Protein AF-A0A9X5CCR0-F1 (afdb_monomer)

Radius of gyration: 23.03 Å; Cα contacts (8 Å, |Δi|>4): 187; chains: 1; bounding box: 79×43×52 Å

Mean predicted aligned error: 13.01 Å

Structure (mmCIF, N/CA/C/O backbone):
data_AF-A0A9X5CCR0-F1
#
_entry.id   AF-A0A9X5CCR0-F1
#
loop_
_atom_site.group_PDB
_atom_site.id
_atom_site.type_symbol
_atom_site.label_atom_id
_atom_site.label_alt_id
_atom_site.label_comp_id
_atom_site.label_asym_id
_atom_site.label_entity_id
_atom_site.label_seq_id
_atom_site.pdbx_PDB_ins_code
_atom_site.Cartn_x
_atom_site.Cartn_y
_atom_site.Cartn_z
_atom_site.occupancy
_atom_site.B_iso_or_equiv
_atom_site.auth_seq_id
_atom_site.auth_comp_id
_atom_site.auth_asym_id
_atom_site.auth_atom_id
_atom_site.pdbx_PDB_model_num
ATOM 1 N N . MET A 1 1 ? -58.069 3.866 14.114 1.00 45.41 1 MET A N 1
ATOM 2 C CA . MET A 1 1 ? -57.170 4.396 13.064 1.00 45.41 1 MET A CA 1
ATOM 3 C C . MET A 1 1 ? -55.903 4.925 13.744 1.00 45.41 1 MET A C 1
ATOM 5 O O . MET A 1 1 ? -55.934 6.011 14.306 1.00 45.41 1 MET A O 1
ATOM 9 N N . TYR A 1 2 ? -54.829 4.129 13.823 1.00 44.19 2 TYR A N 1
ATOM 10 C CA . TYR A 1 2 ? -53.583 4.545 14.489 1.00 44.19 2 TYR A CA 1
ATOM 11 C C . TYR A 1 2 ? -52.778 5.463 13.560 1.00 44.19 2 TYR A C 1
ATOM 13 O O . TYR A 1 2 ? -52.302 5.036 12.511 1.00 44.19 2 TYR A O 1
ATOM 21 N N . ARG A 1 3 ? -52.639 6.741 13.931 1.00 53.22 3 ARG A N 1
ATOM 22 C CA . ARG A 1 3 ? -51.863 7.734 13.177 1.00 53.22 3 ARG A CA 1
ATOM 23 C C . ARG A 1 3 ? -50.403 7.655 13.631 1.00 53.22 3 ARG A C 1
ATOM 25 O O . ARG A 1 3 ? -50.041 8.226 14.657 1.00 53.22 3 ARG A O 1
ATOM 32 N N . ILE A 1 4 ? -49.576 6.919 12.890 1.00 57.88 4 ILE A N 1
ATOM 33 C CA . ILE A 1 4 ? -48.127 6.849 13.127 1.00 57.88 4 ILE A CA 1
ATOM 34 C C . ILE A 1 4 ? -47.546 8.250 12.886 1.00 57.88 4 ILE A C 1
ATOM 36 O O . ILE A 1 4 ? -47.454 8.711 11.749 1.00 57.88 4 ILE A O 1
ATOM 40 N N . LYS A 1 5 ? -47.178 8.959 13.959 1.00 60.69 5 LYS A N 1
ATOM 41 C CA . LYS A 1 5 ? -46.386 10.191 13.866 1.00 60.69 5 LYS A CA 1
ATOM 42 C C . LYS A 1 5 ? -44.948 9.794 13.548 1.00 60.69 5 LYS A C 1
ATOM 44 O O . LYS A 1 5 ? -44.201 9.421 14.444 1.00 60.69 5 LYS A O 1
ATOM 49 N N . VAL A 1 6 ? -44.565 9.849 12.275 1.00 63.47 6 VAL A N 1
ATOM 50 C CA . VAL A 1 6 ? -43.166 9.655 11.875 1.00 63.47 6 VAL A CA 1
ATOM 51 C C . VAL A 1 6 ? -42.370 10.904 12.288 1.00 63.47 6 VAL A C 1
ATOM 53 O O . VAL A 1 6 ? -42.711 12.005 11.849 1.00 63.47 6 VAL A O 1
ATOM 56 N N . PRO A 1 7 ? -41.325 10.790 13.127 1.00 73.19 7 PRO A N 1
ATOM 57 C CA . PRO A 1 7 ? -40.534 11.934 13.570 1.00 73.19 7 PRO A CA 1
ATOM 58 C C . PRO A 1 7 ? -39.548 12.359 12.469 1.00 73.19 7 PRO A C 1
ATOM 60 O O . PRO A 1 7 ? -38.359 12.050 12.504 1.00 73.19 7 PRO A O 1
ATOM 63 N N . ILE A 1 8 ? -40.046 13.095 11.470 1.00 73.06 8 ILE A N 1
ATOM 64 C CA . ILE A 1 8 ? -39.292 13.542 10.278 1.00 73.06 8 ILE A CA 1
ATOM 65 C C . ILE A 1 8 ? -37.986 14.273 10.653 1.00 73.06 8 ILE A C 1
ATOM 67 O O . ILE A 1 8 ? -36.957 14.090 9.999 1.00 73.06 8 ILE A O 1
ATOM 71 N N . ARG A 1 9 ? -37.988 15.060 11.740 1.00 73.06 9 ARG A N 1
ATOM 72 C CA . ARG A 1 9 ? -36.781 15.739 12.247 1.00 73.06 9 ARG A CA 1
ATOM 73 C C . ARG A 1 9 ? -35.697 14.754 12.686 1.00 73.06 9 ARG A C 1
ATOM 75 O O . ARG A 1 9 ? -34.541 14.940 12.328 1.00 73.06 9 ARG A O 1
ATOM 82 N N . GLU A 1 10 ? -36.055 13.704 13.419 1.00 73.50 10 GLU A N 1
ATOM 83 C CA . GLU A 1 10 ? -35.091 12.728 13.940 1.00 73.50 10 GLU A CA 1
ATOM 84 C C . GLU A 1 10 ? -34.442 11.916 12.808 1.00 73.50 10 GLU A C 1
ATOM 86 O O . GLU A 1 10 ? -33.233 11.683 12.807 1.00 73.50 10 GLU A O 1
ATOM 91 N N . ILE A 1 11 ? -35.231 11.577 11.783 1.00 76.12 11 ILE A N 1
ATOM 92 C CA . ILE A 1 11 ? -34.751 10.919 10.561 1.00 76.12 11 ILE A CA 1
ATOM 93 C C . ILE A 1 11 ? -33.751 11.818 9.819 1.00 76.12 11 ILE A C 1
ATOM 95 O O . ILE A 1 11 ? -32.687 11.350 9.413 1.00 76.12 11 ILE A O 1
ATOM 99 N N . SER A 1 12 ? -34.046 13.117 9.700 1.00 79.94 12 SER A N 1
ATOM 100 C CA . SER A 1 12 ? -33.149 14.097 9.071 1.00 79.94 12 SER A CA 1
ATOM 101 C C . SER A 1 12 ? -31.801 14.212 9.797 1.00 79.94 12 SER A C 1
ATOM 103 O O . SER A 1 12 ? -30.751 14.173 9.152 1.00 79.94 12 SER A O 1
ATOM 105 N N . TYR A 1 13 ? -31.797 14.275 11.135 1.00 77.12 13 TYR A N 1
ATOM 106 C CA . TYR A 1 13 ? -30.552 14.318 11.915 1.00 77.12 13 TYR A CA 1
ATOM 107 C C . TYR A 1 13 ? -29.729 13.033 11.779 1.00 77.12 13 TYR A C 1
ATOM 109 O O . TYR A 1 13 ? -28.511 13.105 11.601 1.00 77.12 13 TYR A O 1
ATOM 117 N N . ARG A 1 14 ? -30.374 11.858 11.796 1.00 73.62 14 ARG A N 1
ATOM 118 C CA . ARG A 1 14 ? -29.684 10.574 11.584 1.00 73.62 14 ARG A CA 1
ATOM 119 C C . ARG A 1 14 ? -29.077 10.469 10.185 1.00 73.62 14 ARG A C 1
ATOM 121 O O . ARG A 1 14 ? -27.935 10.033 10.065 1.00 73.62 14 ARG A O 1
ATOM 128 N N . LEU A 1 15 ? -29.794 10.911 9.149 1.00 76.38 15 LEU A N 1
ATOM 129 C CA . LEU A 1 15 ? -29.286 10.960 7.773 1.00 76.38 15 LEU A CA 1
ATOM 130 C C . LEU A 1 15 ? -28.081 11.896 7.655 1.00 76.38 15 LEU A C 1
ATOM 132 O O . LEU A 1 15 ? -27.040 11.481 7.150 1.00 76.38 15 LEU A O 1
ATOM 136 N N . LYS A 1 16 ? -28.174 13.126 8.176 1.00 76.44 16 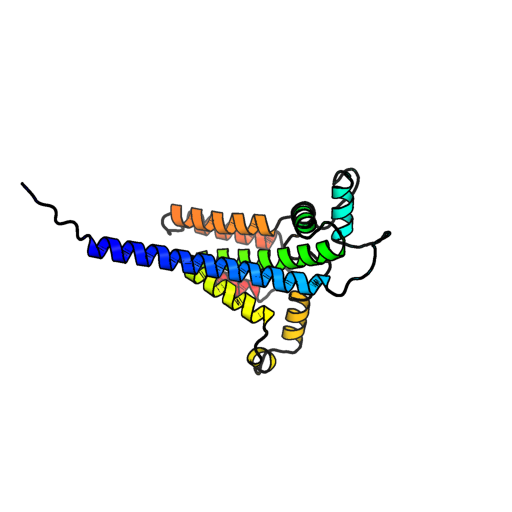LYS A N 1
ATOM 137 C CA . LYS A 1 16 ? -27.046 14.072 8.174 1.00 76.44 16 LYS A CA 1
ATOM 138 C C . LYS A 1 16 ? -25.825 13.507 8.901 1.00 76.44 16 LYS A C 1
ATOM 140 O O . LYS A 1 16 ? -24.725 13.558 8.362 1.00 76.44 16 LYS A O 1
ATOM 145 N N . GLY A 1 17 ? -26.018 12.912 10.080 1.00 74.50 17 GLY A N 1
ATOM 146 C CA . GLY A 1 17 ? -24.937 12.272 10.833 1.00 74.50 17 GLY A CA 1
ATOM 147 C C . GLY A 1 17 ? -24.307 11.087 10.094 1.00 74.50 17 GLY A C 1
ATOM 148 O O . GLY A 1 17 ? -23.093 10.900 10.148 1.00 74.50 17 GLY A O 1
ATOM 149 N N . PHE A 1 18 ? -25.104 10.310 9.361 1.00 78.69 18 PHE A N 1
ATOM 150 C CA . PHE A 1 18 ? -24.617 9.207 8.534 1.00 78.69 18 PHE A CA 1
ATOM 151 C C . PHE A 1 18 ? -23.755 9.688 7.359 1.00 78.69 18 PHE A C 1
ATOM 153 O O . PHE A 1 18 ? -22.650 9.178 7.166 1.00 78.69 18 PHE A O 1
ATOM 160 N N . PHE A 1 19 ? -24.222 10.689 6.605 1.00 81.31 19 PHE A N 1
ATOM 161 C CA . PHE A 1 19 ? -23.447 11.274 5.507 1.00 81.31 19 PHE A CA 1
ATOM 162 C C . PHE A 1 19 ? -22.164 11.937 6.006 1.00 81.31 19 PHE A C 1
ATOM 164 O O . PHE A 1 19 ? -21.116 11.756 5.395 1.00 81.31 19 PHE A O 1
ATOM 171 N N . PHE A 1 20 ? -22.217 12.629 7.146 1.00 84.25 20 PHE A N 1
ATOM 172 C CA . PHE A 1 20 ? -21.042 13.249 7.753 1.00 84.25 20 PHE A CA 1
ATOM 173 C C . PHE A 1 20 ? -19.975 12.212 8.133 1.00 84.25 20 PHE A C 1
ATOM 175 O O . PHE A 1 20 ? -18.817 12.352 7.748 1.00 84.25 20 PHE A O 1
ATOM 182 N N . LYS A 1 21 ? -20.366 11.115 8.800 1.00 83.69 21 LYS A N 1
ATOM 183 C CA . LYS A 1 21 ? -19.444 10.017 9.143 1.00 83.69 21 LYS A CA 1
ATOM 184 C C . LYS A 1 21 ? -18.819 9.369 7.908 1.00 83.69 21 LYS A C 1
ATOM 186 O O . LYS A 1 21 ? -17.616 9.127 7.888 1.00 83.69 21 LYS A O 1
ATOM 191 N N . ARG A 1 22 ? -19.614 9.116 6.863 1.00 88.38 22 ARG A N 1
ATOM 192 C CA . ARG A 1 22 ? -19.094 8.578 5.595 1.00 88.38 22 ARG A CA 1
ATOM 193 C C . ARG A 1 22 ? -18.164 9.556 4.883 1.00 88.38 22 ARG A C 1
ATOM 195 O O . ARG A 1 22 ? -17.178 9.117 4.303 1.00 88.38 22 ARG A O 1
ATOM 202 N N . GLY A 1 23 ? -18.456 10.854 4.950 1.00 89.62 23 GLY A N 1
ATOM 203 C CA . GLY A 1 23 ? -17.595 11.907 4.416 1.00 89.62 23 GLY A CA 1
ATOM 204 C C . GLY A 1 23 ? -16.231 11.944 5.104 1.00 89.62 23 GLY A C 1
ATOM 205 O O . GLY A 1 23 ? -15.214 12.006 4.420 1.00 89.62 23 GLY A O 1
ATOM 206 N N . ILE A 1 24 ? -16.200 11.819 6.436 1.00 90.50 24 ILE A N 1
ATOM 207 C CA . ILE A 1 24 ? -14.946 11.724 7.201 1.00 90.50 24 ILE A CA 1
ATOM 208 C C . ILE A 1 24 ? -14.150 10.493 6.772 1.00 90.50 24 ILE A C 1
ATOM 210 O O . ILE A 1 24 ? -12.996 10.632 6.390 1.00 90.50 24 ILE A O 1
ATOM 214 N N . LEU A 1 25 ? -14.773 9.311 6.754 1.00 92.62 25 LEU A N 1
ATOM 215 C CA . LEU A 1 25 ? -14.092 8.077 6.355 1.00 92.62 25 LEU A CA 1
ATOM 216 C C . LEU A 1 25 ? -13.502 8.174 4.938 1.00 92.62 25 LEU A C 1
ATOM 218 O O . LEU A 1 25 ? -12.394 7.704 4.679 1.00 92.62 25 LEU A O 1
ATOM 222 N N . PHE A 1 26 ? -14.238 8.793 4.013 1.00 93.50 26 PHE A N 1
ATOM 223 C CA . PHE A 1 26 ? -13.761 9.038 2.656 1.00 93.50 26 PHE A CA 1
ATOM 224 C C . PHE A 1 26 ? -12.531 9.954 2.644 1.00 93.50 26 PHE A C 1
ATOM 226 O O . PHE A 1 26 ? -11.529 9.622 2.014 1.00 93.50 26 PHE A O 1
ATOM 233 N N . LEU A 1 27 ? -12.575 11.062 3.388 1.00 95.00 27 LEU A N 1
ATOM 234 C CA . LEU A 1 27 ? -11.452 11.990 3.507 1.00 95.00 27 LEU A CA 1
ATOM 235 C C . LEU A 1 27 ? -10.225 11.331 4.152 1.00 95.00 27 LEU A C 1
ATOM 237 O O . LEU A 1 27 ? -9.110 11.506 3.669 1.00 95.00 27 LEU A O 1
ATOM 241 N N . GLU A 1 28 ? -10.419 10.527 5.197 1.00 95.00 28 GLU A N 1
ATOM 242 C CA . GLU A 1 28 ? -9.341 9.772 5.839 1.00 95.00 28 GLU A CA 1
ATOM 243 C C . GLU A 1 28 ? -8.723 8.732 4.894 1.00 95.00 28 GLU A C 1
ATOM 245 O O . GLU A 1 28 ? -7.512 8.516 4.916 1.00 95.00 28 GLU A O 1
ATOM 250 N N . THR A 1 29 ? -9.532 8.114 4.032 1.00 94.81 29 THR A N 1
ATOM 251 C CA . THR A 1 29 ? -9.036 7.177 3.014 1.00 94.81 29 THR A CA 1
ATOM 252 C C . THR A 1 29 ? -8.218 7.910 1.948 1.00 94.81 29 THR A C 1
ATOM 254 O O . THR A 1 29 ? -7.169 7.420 1.533 1.00 94.81 29 THR A O 1
ATOM 257 N N . ILE A 1 30 ? -8.653 9.105 1.530 1.00 96.44 30 ILE A N 1
ATOM 258 C CA . ILE A 1 30 ? -7.864 9.963 0.635 1.00 96.44 30 ILE A CA 1
ATOM 259 C C . ILE A 1 30 ? -6.534 10.336 1.293 1.00 96.44 30 ILE A C 1
ATOM 261 O O . ILE A 1 30 ? -5.496 10.225 0.646 1.00 96.44 30 ILE A O 1
ATOM 265 N N . LEU A 1 31 ? -6.546 10.733 2.567 1.00 95.56 31 LEU A N 1
ATOM 266 C CA . LEU A 1 31 ? -5.333 11.077 3.307 1.00 95.56 31 LEU A CA 1
ATOM 267 C C . LEU A 1 31 ? -4.337 9.909 3.336 1.00 95.56 31 LEU A C 1
ATOM 269 O O . LEU A 1 31 ? -3.163 10.107 3.031 1.00 95.56 31 LEU A O 1
ATOM 273 N N . LEU A 1 32 ? -4.812 8.693 3.614 1.00 95.50 32 LEU A N 1
ATOM 274 C CA . LEU A 1 32 ? -3.997 7.476 3.592 1.00 95.50 32 LEU A CA 1
ATOM 275 C C . LEU A 1 32 ? -3.312 7.289 2.235 1.00 95.50 32 LEU A C 1
ATOM 277 O O . LEU A 1 32 ? -2.100 7.067 2.160 1.00 95.50 32 LEU A O 1
ATOM 281 N N . MET A 1 33 ? -4.086 7.413 1.154 1.00 95.12 33 MET A N 1
ATOM 282 C CA . MET A 1 33 ? -3.572 7.284 -0.209 1.00 95.12 33 MET A CA 1
ATOM 283 C C . MET A 1 33 ? -2.560 8.380 -0.542 1.00 95.12 33 MET A C 1
ATOM 285 O O . MET A 1 33 ? -1.525 8.087 -1.139 1.00 95.12 33 MET A O 1
ATOM 289 N N . LEU A 1 34 ? -2.819 9.622 -0.124 1.00 94.62 34 LEU A N 1
ATOM 290 C CA . LEU A 1 34 ? -1.898 10.740 -0.312 1.00 94.62 34 LEU A CA 1
ATOM 291 C C . LEU A 1 34 ? -0.568 10.495 0.399 1.00 94.62 34 LEU A C 1
ATOM 293 O O . LEU A 1 34 ? 0.470 10.686 -0.224 1.00 94.62 34 LEU A O 1
ATOM 297 N N . ILE A 1 35 ? -0.568 10.008 1.644 1.00 92.44 35 ILE A N 1
ATOM 298 C CA . ILE A 1 35 ? 0.674 9.688 2.368 1.00 92.44 35 ILE A CA 1
ATOM 299 C C . ILE A 1 35 ? 1.487 8.630 1.604 1.00 92.44 35 ILE A C 1
ATOM 301 O O . ILE A 1 35 ? 2.688 8.804 1.395 1.00 92.44 35 ILE A O 1
ATOM 305 N N . CYS A 1 36 ? 0.829 7.573 1.111 1.00 92.19 36 CYS A N 1
ATOM 306 C CA . CYS A 1 36 ? 1.489 6.528 0.321 1.00 92.19 36 CYS A CA 1
ATOM 307 C C . CYS A 1 36 ? 2.106 7.083 -0.975 1.00 92.19 36 CYS A C 1
ATOM 309 O O . CYS A 1 36 ? 3.222 6.714 -1.341 1.00 92.19 36 CYS A O 1
ATOM 311 N N . VAL A 1 37 ? 1.398 7.979 -1.674 1.00 91.88 37 VAL A N 1
ATOM 312 C CA . VAL A 1 37 ? 1.893 8.617 -2.906 1.00 91.88 37 VAL A CA 1
ATOM 313 C C . VAL A 1 37 ? 3.030 9.596 -2.614 1.00 91.88 37 VAL A C 1
ATOM 315 O O . VAL A 1 37 ? 4.021 9.595 -3.338 1.00 91.88 37 VAL A O 1
ATOM 318 N N . MET A 1 38 ? 2.939 10.396 -1.551 1.00 89.94 38 MET A N 1
ATOM 319 C CA . MET A 1 38 ? 3.993 11.337 -1.158 1.00 89.94 38 MET A CA 1
ATOM 320 C C . MET A 1 38 ? 5.308 10.609 -0.865 1.00 89.94 38 MET A C 1
ATOM 322 O O . MET A 1 38 ? 6.359 10.999 -1.377 1.00 89.94 38 MET A O 1
ATOM 326 N N . HIS A 1 39 ? 5.241 9.498 -0.125 1.00 87.56 39 HIS A N 1
ATOM 327 C CA . HIS A 1 39 ? 6.407 8.650 0.111 1.00 87.56 39 HIS A CA 1
ATOM 328 C C . HIS A 1 39 ? 6.955 8.041 -1.193 1.00 87.56 39 HIS A C 1
ATOM 330 O O . HIS A 1 39 ? 8.165 7.984 -1.423 1.00 87.56 39 HIS A O 1
ATOM 336 N N . ALA A 1 40 ? 6.067 7.625 -2.099 1.00 88.88 40 ALA A N 1
ATOM 337 C CA . ALA A 1 40 ? 6.450 7.087 -3.399 1.00 88.88 40 ALA A CA 1
ATOM 338 C C . ALA A 1 40 ? 7.171 8.108 -4.288 1.00 88.88 40 ALA A C 1
ATOM 340 O O . ALA A 1 40 ? 8.171 7.767 -4.913 1.00 88.88 40 ALA A O 1
ATOM 341 N N . VAL A 1 41 ? 6.701 9.358 -4.334 1.00 88.31 41 VAL A N 1
ATOM 342 C CA . VAL A 1 41 ? 7.319 10.441 -5.120 1.00 88.31 41 VAL A CA 1
ATOM 343 C C . VAL A 1 41 ? 8.744 10.723 -4.654 1.00 88.31 41 VAL A C 1
ATOM 345 O O . VAL A 1 41 ? 9.635 10.851 -5.494 1.00 88.31 41 VAL A O 1
ATOM 348 N N . SER A 1 42 ? 8.982 10.727 -3.341 1.00 84.12 42 SER A N 1
ATOM 349 C CA . SER A 1 42 ? 10.329 10.880 -2.778 1.00 84.12 42 SER A CA 1
ATOM 350 C C . SER A 1 42 ? 11.302 9.805 -3.294 1.00 84.12 42 SER A C 1
ATOM 352 O O . SER A 1 42 ? 12.442 10.112 -3.640 1.00 84.12 42 SER A O 1
ATOM 354 N N . ALA A 1 43 ? 10.832 8.564 -3.475 1.00 82.06 43 ALA A N 1
ATOM 355 C CA . ALA A 1 43 ? 11.658 7.439 -3.921 1.00 82.06 43 ALA A CA 1
ATOM 356 C C . ALA A 1 43 ? 12.217 7.569 -5.345 1.00 82.06 43 ALA A C 1
ATOM 358 O O . ALA A 1 43 ? 13.268 7.009 -5.649 1.00 82.06 43 ALA A O 1
ATOM 359 N N . GLY A 1 44 ? 11.505 8.267 -6.232 1.00 75.81 44 GLY A N 1
ATOM 360 C CA . GLY A 1 44 ? 11.885 8.406 -7.638 1.00 75.81 44 GLY A CA 1
ATOM 361 C C . GLY A 1 44 ? 12.595 9.716 -7.975 1.00 75.81 44 GLY A C 1
ATOM 362 O O . GLY A 1 44 ? 13.032 9.874 -9.111 1.00 75.81 44 GLY A O 1
ATOM 363 N N . HIS A 1 45 ? 12.687 10.674 -7.050 1.00 77.94 45 HIS A N 1
ATOM 364 C CA . HIS A 1 45 ? 13.031 12.060 -7.387 1.00 77.94 45 HIS A CA 1
ATOM 365 C C . HIS A 1 45 ? 14.456 12.234 -7.944 1.00 77.94 45 HIS A C 1
ATOM 367 O O . HIS A 1 45 ? 14.663 13.011 -8.871 1.00 77.94 45 HIS A O 1
ATOM 373 N N . SER A 1 46 ? 15.431 11.486 -7.427 1.00 76.31 46 SER A N 1
ATOM 374 C CA . SER A 1 46 ? 16.858 11.712 -7.720 1.00 76.31 46 SER A CA 1
ATOM 375 C C . SER A 1 46 ? 17.444 10.783 -8.792 1.00 76.31 46 SER A C 1
ATOM 377 O O . SER A 1 46 ? 18.661 10.646 -8.894 1.00 76.31 46 SER A O 1
ATOM 379 N N . VAL A 1 47 ? 16.606 10.105 -9.583 1.00 76.56 47 VAL A N 1
ATOM 380 C CA . VAL A 1 47 ? 17.059 9.098 -10.556 1.00 76.56 47 VAL A CA 1
ATOM 381 C C . VAL A 1 47 ? 17.054 9.661 -11.972 1.00 76.56 47 VAL A C 1
ATOM 383 O O . VAL A 1 47 ? 15.996 9.937 -12.527 1.00 76.56 47 VAL A O 1
ATOM 386 N N . ASN A 1 48 ? 18.243 9.767 -12.570 1.00 71.19 48 ASN A N 1
ATOM 387 C CA . ASN A 1 48 ? 18.447 10.235 -13.942 1.00 71.19 48 ASN A CA 1
ATOM 388 C C . ASN A 1 48 ? 19.405 9.306 -14.709 1.00 71.19 48 ASN A C 1
ATOM 390 O O . ASN A 1 48 ? 20.533 9.676 -15.025 1.00 71.19 48 ASN A O 1
ATOM 394 N N . PHE A 1 49 ? 18.990 8.061 -14.951 1.00 75.00 49 PHE A N 1
ATOM 395 C CA . PHE A 1 49 ? 19.724 7.160 -15.841 1.00 75.00 49 PHE A CA 1
ATOM 396 C C . PHE A 1 49 ? 18.791 6.154 -16.525 1.00 75.00 49 PHE A C 1
ATOM 398 O O . PHE A 1 49 ? 17.725 5.809 -16.007 1.00 75.00 49 PHE A O 1
ATOM 405 N N . PHE A 1 50 ? 19.220 5.652 -17.685 1.00 71.31 50 PHE A N 1
ATOM 406 C CA . PHE A 1 50 ? 18.517 4.616 -18.440 1.00 71.31 50 PHE A CA 1
ATOM 407 C C . PHE A 1 50 ? 19.120 3.236 -18.142 1.00 71.31 50 PHE A C 1
ATOM 409 O O . PHE A 1 50 ? 20.322 3.048 -18.339 1.00 71.31 50 PHE A O 1
ATOM 416 N N . PRO A 1 51 ? 18.337 2.248 -17.674 1.00 74.19 51 PRO A N 1
ATOM 417 C CA . PRO A 1 51 ? 18.863 0.913 -17.410 1.00 74.19 51 PRO A CA 1
ATOM 418 C C . PRO A 1 51 ? 19.107 0.159 -18.726 1.00 74.19 51 PRO A C 1
ATOM 420 O O . PRO A 1 51 ? 18.170 -0.318 -19.364 1.00 74.19 51 PRO A O 1
ATOM 423 N N . ILE A 1 52 ? 20.374 0.032 -19.126 1.00 63.97 52 ILE A N 1
ATOM 424 C CA . ILE A 1 52 ? 20.774 -0.624 -20.384 1.00 63.97 52 ILE A CA 1
ATOM 425 C C . ILE A 1 52 ? 20.804 -2.155 -20.213 1.00 63.97 52 ILE A C 1
ATOM 427 O O . ILE A 1 52 ? 20.233 -2.887 -21.018 1.00 63.97 52 ILE A O 1
ATOM 431 N N . ASN A 1 53 ? 21.399 -2.651 -19.124 1.00 59.88 53 ASN A N 1
ATOM 432 C CA . ASN A 1 53 ? 21.298 -4.033 -18.640 1.00 59.88 53 ASN A CA 1
ATOM 433 C C . ASN A 1 53 ? 21.948 -4.128 -17.250 1.00 59.88 53 ASN A C 1
ATOM 435 O O . ASN A 1 53 ? 22.934 -3.446 -16.991 1.00 59.88 53 ASN A O 1
ATOM 439 N N . GLY A 1 54 ? 21.399 -4.951 -16.353 1.00 57.69 54 GLY A N 1
ATOM 440 C CA . GLY A 1 54 ? 21.939 -5.120 -15.001 1.00 57.69 54 GLY A CA 1
ATOM 441 C C . GLY A 1 54 ? 20.915 -5.625 -13.987 1.00 57.69 54 GLY A C 1
ATOM 442 O O . GLY A 1 54 ?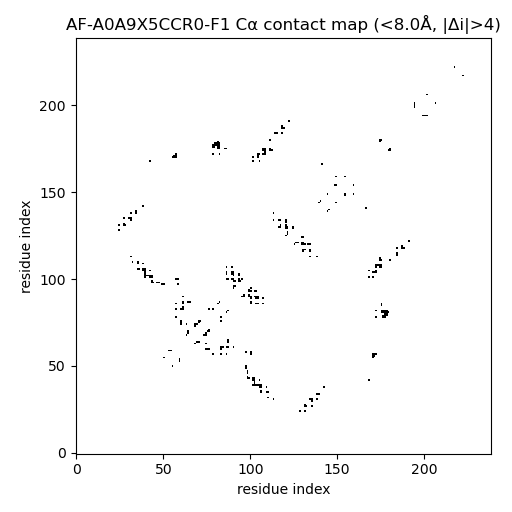 19.721 -5.731 -14.281 1.00 57.69 54 GLY A O 1
ATOM 443 N N . THR A 1 55 ? 21.400 -5.924 -12.782 1.00 53.50 55 THR A N 1
ATOM 444 C CA . THR A 1 55 ? 20.665 -6.399 -11.597 1.00 53.50 55 THR A CA 1
ATOM 445 C C . THR A 1 55 ? 19.771 -5.313 -10.982 1.00 53.50 55 THR A C 1
ATOM 447 O O . THR A 1 55 ? 19.767 -5.100 -9.772 1.00 53.50 55 THR A O 1
ATOM 450 N N . PHE A 1 56 ? 18.960 -4.625 -11.793 1.00 67.06 56 PHE A N 1
ATOM 451 C CA . PHE A 1 56 ? 17.828 -3.851 -11.278 1.00 67.06 56 PHE A CA 1
ATOM 452 C C . PHE A 1 56 ? 16.773 -4.840 -10.806 1.00 67.06 56 PHE A C 1
ATOM 454 O O . PHE A 1 56 ? 15.865 -5.211 -11.547 1.00 67.06 56 PHE A O 1
ATOM 461 N N . GLN A 1 57 ? 16.987 -5.312 -9.584 1.00 71.38 57 GLN A N 1
ATOM 462 C CA . GLN A 1 57 ? 16.334 -6.448 -8.951 1.00 71.38 57 GLN A CA 1
ATOM 463 C C . GLN A 1 57 ? 14.822 -6.475 -9.178 1.00 71.38 57 GLN A C 1
ATOM 465 O O . GLN A 1 57 ? 14.300 -7.472 -9.672 1.00 71.38 57 GLN A O 1
ATOM 470 N N . ASN A 1 58 ? 14.149 -5.347 -8.948 1.00 78.31 58 ASN A N 1
ATOM 471 C CA . ASN A 1 58 ? 12.704 -5.268 -9.119 1.00 78.31 58 ASN A CA 1
ATOM 472 C C . ASN A 1 58 ? 12.264 -4.927 -10.552 1.00 78.31 58 ASN A C 1
ATOM 474 O O . ASN A 1 58 ? 11.286 -5.477 -11.052 1.00 78.31 58 ASN A O 1
ATOM 478 N N . TYR A 1 59 ? 12.964 -4.013 -11.234 1.00 86.56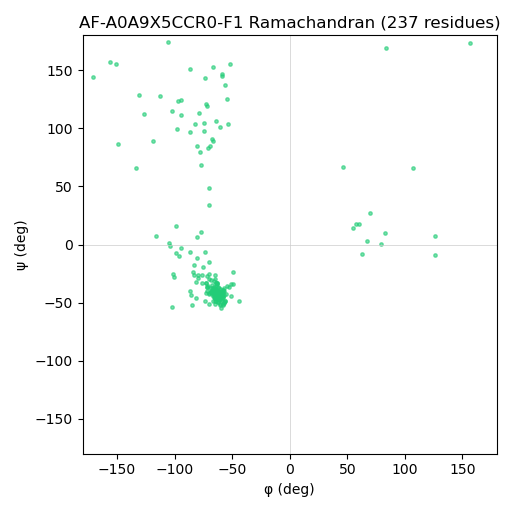 59 TYR A N 1
ATOM 479 C CA . TYR A 1 59 ? 12.516 -3.505 -12.538 1.00 86.56 59 TYR A CA 1
ATOM 480 C C . TYR A 1 59 ? 12.826 -4.445 -13.704 1.00 86.56 59 TYR A C 1
ATOM 482 O O . TYR A 1 59 ? 12.109 -4.451 -14.703 1.00 86.56 59 TYR A O 1
ATOM 490 N N . ASN A 1 60 ? 13.889 -5.247 -13.613 1.00 87.88 60 ASN A N 1
ATOM 491 C CA . ASN A 1 60 ? 14.285 -6.129 -14.704 1.00 87.88 60 ASN A CA 1
ATOM 492 C C . ASN A 1 60 ? 13.205 -7.187 -15.026 1.00 87.88 60 ASN A C 1
ATOM 494 O O . ASN A 1 60 ? 12.848 -7.310 -16.197 1.00 87.88 60 ASN A O 1
ATOM 498 N N . PRO A 1 61 ? 12.617 -7.895 -14.045 1.00 89.25 61 PRO A N 1
ATOM 499 C CA . PRO A 1 61 ? 11.445 -8.738 -14.284 1.00 89.25 61 PRO A CA 1
ATOM 500 C C . PRO A 1 61 ? 10.258 -7.969 -14.890 1.00 89.25 61 PRO A C 1
ATOM 502 O O . PRO A 1 61 ? 9.660 -8.429 -15.861 1.00 89.25 61 PRO A O 1
ATOM 505 N N . VAL A 1 62 ? 9.968 -6.763 -14.382 1.00 90.31 62 VAL A N 1
ATOM 506 C CA . VAL A 1 62 ? 8.859 -5.912 -14.854 1.00 90.31 62 VAL A CA 1
ATOM 507 C C . VAL A 1 62 ? 9.015 -5.542 -16.331 1.00 90.31 62 VAL A C 1
ATOM 509 O O . VAL A 1 62 ? 8.108 -5.786 -17.123 1.00 90.31 62 VAL A O 1
ATOM 512 N N . ARG A 1 63 ? 10.174 -5.009 -16.748 1.00 89.75 63 ARG A N 1
ATOM 513 C CA . ARG A 1 63 ? 10.399 -4.635 -18.158 1.00 89.75 63 ARG A CA 1
ATOM 514 C C . ARG A 1 63 ? 10.348 -5.845 -19.094 1.00 89.75 63 ARG A C 1
ATOM 516 O O . ARG A 1 63 ? 9.926 -5.705 -20.234 1.00 89.75 63 ARG A O 1
ATOM 523 N N . ARG A 1 64 ? 10.778 -7.026 -18.626 1.00 90.88 64 ARG A N 1
ATOM 524 C CA . ARG A 1 64 ? 10.745 -8.269 -19.412 1.00 90.88 64 ARG A CA 1
ATOM 525 C C . ARG A 1 64 ? 9.309 -8.741 -19.606 1.00 90.88 64 ARG A C 1
ATOM 527 O O . ARG A 1 64 ? 8.946 -9.074 -20.730 1.00 90.88 64 ARG A O 1
ATOM 534 N N . LEU A 1 65 ? 8.485 -8.677 -18.557 1.00 93.31 65 LEU A N 1
ATOM 535 C CA . LEU A 1 65 ? 7.051 -8.947 -18.662 1.00 93.31 65 LEU A CA 1
ATOM 536 C C . LEU A 1 65 ? 6.360 -7.962 -19.617 1.00 93.31 65 LEU A C 1
ATOM 538 O O . LEU A 1 65 ? 5.609 -8.386 -20.491 1.00 93.31 65 LEU A O 1
ATOM 542 N N . LEU A 1 66 ? 6.652 -6.662 -19.502 1.00 92.12 66 LEU A N 1
ATOM 543 C CA . LEU A 1 66 ? 6.108 -5.632 -20.399 1.00 92.12 66 LEU A CA 1
ATOM 544 C C . LEU A 1 66 ? 6.579 -5.788 -21.855 1.00 92.12 66 LEU A C 1
ATOM 546 O O . LEU A 1 66 ? 5.863 -5.397 -22.769 1.00 92.12 66 LEU A O 1
ATOM 550 N N . ALA A 1 67 ? 7.744 -6.401 -22.080 1.00 92.56 67 ALA A N 1
ATOM 551 C CA . ALA A 1 67 ? 8.243 -6.770 -23.405 1.00 92.56 67 ALA A CA 1
ATOM 552 C C . ALA A 1 67 ? 7.630 -8.076 -23.956 1.00 92.56 67 ALA A C 1
ATOM 554 O O . ALA A 1 67 ? 8.075 -8.568 -24.991 1.00 92.56 67 ALA A O 1
ATOM 555 N N . GLY A 1 68 ? 6.642 -8.662 -23.269 1.00 94.25 68 GLY A N 1
ATOM 556 C CA . GLY A 1 68 ? 5.944 -9.874 -23.705 1.00 94.25 68 GLY A CA 1
ATOM 557 C C . GLY A 1 68 ? 6.656 -11.187 -23.368 1.00 94.25 68 GLY A C 1
ATOM 558 O O . GLY A 1 68 ? 6.239 -12.241 -23.845 1.00 94.25 68 GLY A O 1
ATOM 559 N N . GLN A 1 69 ? 7.713 -11.155 -22.550 1.00 94.56 69 GLN A N 1
ATOM 560 C CA . GLN A 1 69 ? 8.364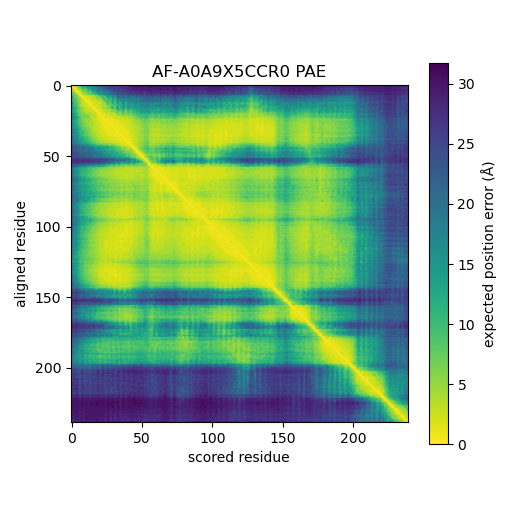 -12.378 -22.078 1.00 94.56 69 GLN A CA 1
ATOM 561 C C . GLN A 1 69 ? 7.497 -13.081 -21.027 1.00 94.56 69 GLN A C 1
ATOM 563 O O . GLN A 1 69 ? 6.868 -12.438 -20.184 1.00 94.56 69 GLN A O 1
ATOM 568 N N . ILE A 1 70 ? 7.498 -14.411 -21.048 1.00 94.06 70 ILE A N 1
ATOM 569 C CA . ILE A 1 70 ? 6.690 -15.255 -20.171 1.00 94.06 70 ILE A CA 1
ATOM 570 C C . ILE A 1 70 ? 7.502 -15.661 -18.927 1.00 94.06 70 ILE A C 1
ATOM 572 O O . ILE A 1 70 ? 8.571 -16.269 -19.063 1.00 94.06 70 ILE A O 1
ATOM 576 N N . PRO A 1 71 ? 7.008 -15.379 -17.706 1.00 91.88 71 PRO A N 1
ATOM 577 C CA . PRO A 1 71 ? 7.649 -15.816 -16.464 1.00 91.88 71 PRO A CA 1
ATOM 578 C C . PRO A 1 71 ? 7.775 -17.344 -16.389 1.00 91.88 71 PRO A C 1
ATOM 580 O O . PRO A 1 71 ? 6.905 -18.065 -16.870 1.00 91.88 71 PRO A O 1
ATOM 583 N N . TYR A 1 72 ? 8.856 -17.838 -15.787 1.00 89.12 72 TYR A N 1
ATOM 584 C CA . TYR A 1 72 ? 9.274 -19.249 -15.712 1.00 89.12 72 TYR A CA 1
ATOM 585 C C . TYR A 1 72 ? 9.601 -19.945 -17.041 1.00 89.12 72 TYR A C 1
ATOM 587 O O . TYR A 1 72 ? 10.152 -21.042 -17.012 1.00 89.12 72 TYR A O 1
ATOM 595 N N . ARG A 1 73 ? 9.333 -19.314 -18.189 1.00 92.25 73 ARG A N 1
ATOM 596 C CA . ARG A 1 73 ? 9.791 -19.784 -19.505 1.00 92.25 73 ARG A CA 1
ATOM 597 C C . ARG A 1 73 ? 10.997 -18.987 -19.991 1.00 92.25 73 ARG A C 1
ATOM 599 O O . ARG A 1 73 ? 12.038 -19.553 -20.294 1.00 92.25 73 ARG A O 1
ATOM 606 N N . ASP A 1 74 ? 10.850 -17.667 -20.014 1.00 91.75 74 ASP A N 1
ATOM 607 C CA . ASP A 1 74 ? 11.822 -16.744 -20.602 1.00 91.75 74 ASP A CA 1
ATOM 608 C C . ASP A 1 74 ? 12.681 -16.073 -19.511 1.00 91.75 74 ASP A C 1
ATOM 610 O O . ASP A 1 74 ? 13.817 -15.653 -19.754 1.00 91.75 74 ASP A O 1
ATOM 614 N N . PHE A 1 75 ? 12.154 -15.968 -18.283 1.00 89.75 75 PHE A N 1
ATOM 615 C CA . PHE A 1 75 ? 12.866 -15.443 -17.115 1.00 89.75 75 PHE A CA 1
ATOM 616 C C . PHE A 1 75 ? 12.297 -15.946 -15.792 1.00 89.75 75 PHE A C 1
ATOM 618 O O . PHE A 1 75 ? 11.125 -16.294 -15.704 1.00 89.75 75 PHE A O 1
ATOM 625 N N . ILE A 1 76 ? 13.117 -15.918 -14.743 1.00 84.56 76 ILE A N 1
ATOM 626 C CA . ILE A 1 76 ? 12.704 -16.258 -13.380 1.00 84.56 76 ILE A CA 1
ATOM 627 C C . ILE A 1 76 ? 12.756 -14.985 -12.535 1.00 84.56 76 ILE A C 1
ATOM 629 O O . ILE A 1 76 ? 13.779 -14.298 -12.517 1.00 84.56 76 ILE A O 1
ATOM 633 N N . ASP A 1 77 ? 11.656 -14.677 -11.846 1.00 85.12 77 ASP A N 1
ATOM 634 C CA . ASP A 1 77 ? 11.639 -13.657 -10.798 1.00 85.12 77 ASP A CA 1
ATOM 635 C C . ASP A 1 77 ? 11.862 -14.319 -9.435 1.00 85.12 77 ASP A C 1
ATOM 637 O O . ASP A 1 77 ? 11.010 -15.056 -8.935 1.00 85.12 77 ASP A O 1
ATOM 641 N N . TYR A 1 78 ? 13.013 -14.045 -8.826 1.00 79.50 78 TYR A N 1
ATOM 642 C CA . TYR A 1 78 ? 13.362 -14.564 -7.503 1.00 79.50 78 TYR A CA 1
ATOM 643 C C . TYR A 1 78 ? 12.516 -13.932 -6.384 1.00 79.50 78 TYR A C 1
ATOM 645 O O . TYR A 1 78 ? 12.477 -14.450 -5.267 1.00 79.50 78 TYR A O 1
ATOM 653 N N . LEU A 1 79 ? 11.828 -12.820 -6.669 1.00 78.44 79 LEU A N 1
ATOM 654 C CA . LEU A 1 79 ? 10.929 -12.157 -5.727 1.00 78.44 79 LEU A CA 1
ATOM 655 C C . LEU A 1 79 ? 9.499 -12.723 -5.752 1.00 78.44 79 LEU A C 1
ATOM 657 O O . LEU A 1 79 ? 8.673 -12.386 -4.899 1.00 78.44 79 LEU A O 1
ATOM 661 N N . GLY A 1 80 ? 9.221 -13.621 -6.697 1.00 84.00 80 GLY A N 1
ATOM 662 C CA . GLY A 1 80 ? 7.948 -14.311 -6.842 1.00 84.00 80 GLY A CA 1
ATOM 663 C C . GLY A 1 80 ? 6.886 -13.527 -7.618 1.00 84.00 80 GLY A C 1
ATOM 664 O O . GLY A 1 80 ? 6.991 -12.337 -7.895 1.00 84.00 80 GLY A O 1
ATOM 665 N N . MET A 1 81 ? 5.801 -14.220 -7.961 1.00 84.88 81 MET A N 1
ATOM 666 C CA . MET A 1 81 ? 4.818 -13.714 -8.928 1.00 84.88 81 MET A CA 1
ATOM 667 C C . MET A 1 81 ? 3.977 -12.538 -8.428 1.00 84.88 81 MET A C 1
ATOM 669 O O . MET A 1 81 ? 3.573 -11.695 -9.224 1.00 84.88 81 MET A O 1
ATOM 673 N N . GLY A 1 82 ? 3.719 -12.452 -7.118 1.00 82.88 82 GLY A N 1
ATOM 674 C CA . GLY A 1 82 ? 3.003 -11.311 -6.538 1.00 82.88 82 GLY A CA 1
ATOM 675 C C . GLY A 1 82 ? 3.760 -10.005 -6.750 1.00 82.88 82 GLY A C 1
ATOM 676 O O . GLY A 1 82 ? 3.178 -9.023 -7.208 1.00 82.88 82 GLY A O 1
ATOM 677 N N . HIS A 1 83 ? 5.067 -10.035 -6.485 1.00 84.88 83 HIS A N 1
ATOM 678 C CA . HIS A 1 83 ? 5.977 -8.933 -6.756 1.00 84.88 83 HIS A CA 1
ATOM 679 C C . HIS A 1 83 ? 5.943 -8.544 -8.234 1.00 84.88 83 HIS A C 1
ATOM 681 O O . HIS A 1 83 ? 5.718 -7.376 -8.548 1.00 84.88 83 HIS A O 1
ATOM 687 N N . LEU A 1 84 ? 6.087 -9.525 -9.126 1.00 88.56 84 LEU A N 1
ATOM 688 C CA . LEU A 1 84 ? 6.097 -9.290 -10.561 1.00 88.56 84 LEU A CA 1
ATOM 689 C C . LEU A 1 84 ? 4.799 -8.645 -11.058 1.00 88.56 84 LEU A C 1
ATOM 691 O O . LEU A 1 84 ? 4.846 -7.603 -11.708 1.00 88.56 84 LEU A O 1
ATOM 695 N N . TYR A 1 85 ? 3.639 -9.237 -10.770 1.00 90.12 85 T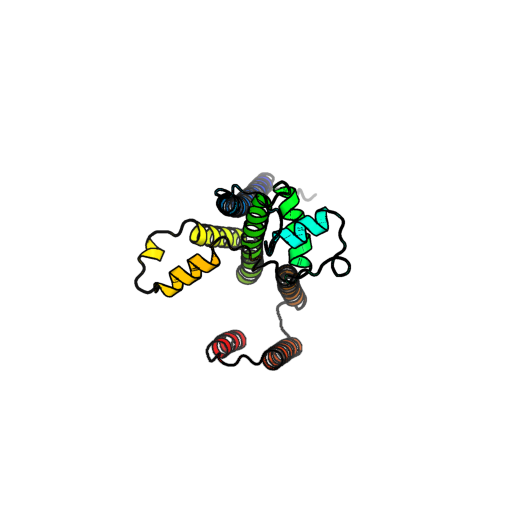YR A N 1
ATOM 696 C CA . TYR A 1 85 ? 2.371 -8.772 -11.335 1.00 90.12 85 TYR A CA 1
ATOM 697 C C . TYR A 1 85 ? 1.893 -7.461 -10.712 1.00 90.12 85 TYR A C 1
ATOM 699 O O . TYR A 1 85 ? 1.569 -6.526 -11.446 1.00 90.12 85 TYR A O 1
ATOM 707 N N . LEU A 1 86 ? 1.882 -7.353 -9.377 1.00 88.69 86 LEU A N 1
ATOM 708 C CA . LEU A 1 86 ? 1.466 -6.116 -8.706 1.00 88.69 86 LEU A CA 1
ATOM 709 C C . LEU A 1 86 ? 2.468 -4.993 -8.964 1.00 88.69 86 LEU A C 1
ATOM 711 O O . LEU A 1 86 ? 2.067 -3.866 -9.248 1.00 88.69 86 LEU A O 1
ATOM 715 N N . GLY A 1 87 ? 3.762 -5.315 -8.928 1.00 89.62 87 GLY A N 1
ATOM 716 C CA . GLY A 1 87 ? 4.834 -4.390 -9.268 1.00 89.62 87 GLY A CA 1
ATOM 717 C C . GLY A 1 87 ? 4.724 -3.877 -10.696 1.00 89.62 87 GLY A C 1
ATOM 718 O O . GLY A 1 87 ? 4.835 -2.673 -10.914 1.00 89.62 87 GLY A O 1
ATOM 719 N N . THR A 1 88 ? 4.432 -4.751 -11.664 1.00 91.75 88 THR A N 1
ATOM 720 C CA . THR A 1 88 ? 4.228 -4.354 -13.066 1.00 91.75 88 THR A CA 1
ATOM 721 C C . THR A 1 88 ? 3.007 -3.456 -13.216 1.00 91.75 88 THR A C 1
ATOM 723 O O . THR A 1 88 ? 3.121 -2.385 -13.807 1.00 91.75 88 THR A O 1
ATOM 726 N N . ALA A 1 89 ? 1.865 -3.836 -12.636 1.00 92.94 89 ALA A N 1
ATOM 727 C CA . ALA A 1 89 ? 0.643 -3.038 -12.703 1.00 92.94 89 ALA A CA 1
ATOM 728 C C . ALA A 1 89 ? 0.850 -1.637 -12.106 1.00 92.94 89 ALA A C 1
ATOM 730 O O . ALA A 1 89 ? 0.554 -0.635 -12.755 1.00 92.94 89 ALA A O 1
ATOM 731 N N . ALA A 1 90 ? 1.433 -1.553 -10.907 1.00 91.81 90 ALA A N 1
ATOM 732 C CA . ALA A 1 90 ? 1.745 -0.276 -10.277 1.00 91.81 90 ALA A CA 1
ATOM 733 C C . ALA A 1 90 ? 2.769 0.524 -11.100 1.00 91.81 90 ALA A C 1
ATOM 735 O O . ALA A 1 90 ? 2.584 1.718 -11.313 1.00 91.81 90 ALA A O 1
ATOM 736 N N . THR A 1 91 ? 3.808 -0.123 -11.635 1.00 91.69 91 THR A N 1
ATOM 737 C CA . THR A 1 91 ? 4.810 0.545 -12.481 1.00 91.69 91 THR A CA 1
ATOM 738 C C . THR A 1 91 ? 4.164 1.177 -13.709 1.00 91.69 91 THR A C 1
ATOM 740 O O . THR A 1 91 ? 4.479 2.322 -14.021 1.00 91.69 91 THR A O 1
ATOM 743 N N . VAL A 1 92 ? 3.225 0.490 -14.368 1.00 94.00 92 VAL A N 1
ATOM 744 C CA . VAL A 1 92 ? 2.461 1.039 -15.502 1.00 94.00 92 VAL A CA 1
ATOM 745 C C . VAL A 1 92 ? 1.636 2.252 -15.074 1.00 94.00 92 VAL A C 1
ATOM 747 O O . VAL A 1 92 ? 1.713 3.282 -15.739 1.00 94.00 92 VAL A O 1
ATOM 750 N N . VAL A 1 93 ? 0.927 2.179 -13.941 1.00 94.12 93 VAL A N 1
ATOM 751 C CA . VAL A 1 93 ? 0.142 3.308 -13.397 1.00 94.12 93 VAL A CA 1
ATOM 752 C C . VAL A 1 93 ? 1.016 4.541 -13.150 1.00 94.12 93 VAL A C 1
ATOM 754 O O . VAL A 1 93 ? 0.596 5.658 -13.439 1.00 94.12 93 VAL A O 1
ATOM 757 N N . PHE A 1 94 ? 2.245 4.356 -12.662 1.00 89.81 94 PHE A N 1
ATOM 758 C CA . PHE A 1 94 ? 3.178 5.461 -12.433 1.00 89.81 94 PHE A CA 1
ATOM 759 C C . PHE A 1 94 ? 3.909 5.937 -13.705 1.00 89.81 94 PHE A C 1
ATOM 761 O O . PHE A 1 94 ? 4.528 6.998 -13.661 1.00 89.81 94 PHE A O 1
ATOM 768 N N . GLY A 1 95 ? 3.850 5.209 -14.830 1.00 89.12 95 GLY A N 1
ATOM 769 C CA . GLY A 1 95 ? 4.399 5.640 -16.129 1.00 89.12 95 GLY A CA 1
ATOM 770 C C . GLY A 1 95 ? 5.377 4.676 -16.816 1.00 89.12 95 GLY A C 1
ATOM 771 O O . GLY A 1 95 ? 5.979 5.036 -17.821 1.00 89.12 95 GLY A O 1
ATOM 772 N N . GLY A 1 96 ? 5.569 3.461 -16.299 1.00 86.50 96 GLY A N 1
ATOM 773 C CA . GLY A 1 96 ? 6.170 2.346 -17.044 1.00 86.50 96 GLY A CA 1
ATOM 774 C C . GLY A 1 96 ? 7.698 2.327 -17.174 1.00 86.50 96 GLY A C 1
ATOM 775 O O . GLY A 1 96 ? 8.222 1.404 -17.789 1.00 86.50 96 GLY A O 1
ATOM 776 N N . CYS A 1 97 ? 8.428 3.297 -16.614 1.00 86.50 97 CYS A N 1
ATOM 777 C CA . CYS A 1 97 ? 9.895 3.343 -16.674 1.00 86.50 97 CYS A CA 1
ATOM 778 C C . CYS A 1 97 ? 10.565 2.978 -15.335 1.00 86.50 97 CYS A C 1
ATOM 780 O O . CYS A 1 97 ? 9.903 2.822 -14.308 1.00 86.50 97 CYS A O 1
ATOM 782 N N . TYR A 1 98 ? 11.899 2.879 -15.321 1.00 86.56 98 TYR A N 1
ATOM 783 C CA . TYR A 1 98 ? 12.664 2.504 -14.125 1.00 86.56 98 TYR A CA 1
ATOM 784 C C . TYR A 1 98 ? 12.409 3.421 -12.928 1.00 86.56 98 TYR A C 1
ATOM 786 O O . TYR A 1 98 ? 12.072 2.943 -11.846 1.00 86.56 98 TYR A O 1
ATOM 794 N N . GLN A 1 99 ? 12.490 4.737 -13.129 1.00 87.50 99 GLN A N 1
ATOM 795 C CA . GLN A 1 99 ? 12.206 5.722 -12.086 1.00 87.50 99 GLN A CA 1
ATOM 796 C C . GLN A 1 99 ? 10.807 5.514 -11.485 1.00 87.50 99 GLN A C 1
ATOM 798 O O . GLN A 1 99 ? 10.625 5.541 -10.270 1.00 87.50 99 GLN A O 1
ATOM 803 N N . ARG A 1 100 ? 9.816 5.240 -12.340 1.00 88.31 100 ARG A N 1
ATOM 804 C CA . ARG A 1 100 ? 8.430 4.989 -11.929 1.00 88.31 100 ARG A CA 1
ATOM 805 C C . ARG A 1 100 ? 8.253 3.643 -11.244 1.00 88.31 100 ARG A C 1
ATOM 807 O O . ARG A 1 100 ? 7.390 3.531 -10.384 1.00 88.31 100 ARG A O 1
ATOM 814 N N . SER A 1 101 ? 9.096 2.659 -11.540 1.00 88.00 101 SER A N 1
ATOM 815 C CA . SER A 1 101 ? 9.112 1.399 -10.796 1.00 88.00 101 SER A CA 1
ATOM 816 C C . SER A 1 101 ? 9.571 1.593 -9.348 1.00 88.00 101 SER A C 1
ATOM 818 O O . SER A 1 101 ? 8.964 1.029 -8.445 1.00 88.00 101 SER A O 1
ATOM 820 N N . LEU A 1 102 ? 10.551 2.468 -9.086 1.00 86.88 102 LEU A N 1
ATOM 821 C CA . LEU A 1 102 ? 10.971 2.799 -7.715 1.00 86.88 102 LEU A CA 1
ATOM 822 C C . LEU A 1 102 ? 9.830 3.448 -6.926 1.00 86.88 102 LEU A C 1
ATOM 824 O O . LEU A 1 102 ? 9.557 3.062 -5.788 1.00 86.88 102 LEU A O 1
ATOM 828 N N . MET A 1 103 ? 9.110 4.374 -7.566 1.00 89.25 103 MET A N 1
ATOM 829 C CA . MET A 1 103 ? 7.896 4.962 -6.997 1.00 89.25 103 MET A CA 1
ATOM 830 C C . MET A 1 103 ? 6.830 3.890 -6.748 1.00 89.25 103 MET A C 1
ATOM 832 O O . MET A 1 103 ? 6.278 3.820 -5.656 1.00 89.25 103 MET A O 1
ATOM 836 N N . ALA A 1 104 ? 6.580 3.010 -7.719 1.00 89.88 104 ALA A N 1
ATOM 837 C CA . ALA A 1 104 ? 5.589 1.946 -7.617 1.00 89.88 104 ALA A CA 1
ATOM 838 C C . ALA A 1 104 ? 5.876 0.974 -6.464 1.00 89.88 104 ALA A C 1
ATOM 840 O O . ALA A 1 104 ? 4.970 0.644 -5.701 1.00 89.88 104 ALA A O 1
ATOM 841 N N . PHE A 1 105 ? 7.125 0.540 -6.288 1.00 86.88 105 PHE A N 1
ATOM 842 C CA . PHE A 1 105 ? 7.491 -0.372 -5.202 1.00 86.88 105 PHE A CA 1
ATOM 843 C C . PHE A 1 105 ? 7.502 0.309 -3.831 1.00 86.88 105 PHE A C 1
ATOM 845 O O . PHE A 1 105 ? 7.103 -0.316 -2.846 1.00 86.88 105 PHE A O 1
ATOM 852 N N . SER A 1 106 ? 7.868 1.592 -3.761 1.00 87.12 106 SER A N 1
ATOM 853 C CA . SER A 1 106 ? 7.715 2.399 -2.543 1.00 87.12 106 SER A CA 1
ATOM 854 C C . SER A 1 106 ? 6.235 2.564 -2.171 1.00 87.12 106 SER A C 1
ATOM 856 O O . SER A 1 106 ? 5.836 2.283 -1.039 1.00 87.12 106 SER A O 1
ATOM 858 N N . PHE A 1 107 ? 5.392 2.891 -3.154 1.00 89.75 107 PHE A N 1
ATOM 859 C CA . PHE A 1 107 ? 3.943 2.984 -2.998 1.00 89.75 107 PHE A CA 1
ATOM 860 C C . PHE A 1 107 ? 3.335 1.670 -2.497 1.00 89.75 107 PHE A C 1
ATOM 862 O O . PHE A 1 107 ? 2.615 1.669 -1.504 1.00 89.75 107 PHE A O 1
ATOM 869 N N . LEU A 1 108 ? 3.647 0.541 -3.144 1.00 88.06 108 LEU A N 1
ATOM 870 C CA . LEU A 1 108 ? 3.132 -0.776 -2.755 1.00 88.06 108 LEU A CA 1
ATOM 871 C C . LEU A 1 108 ? 3.594 -1.198 -1.356 1.00 88.06 108 LEU A C 1
ATOM 873 O O . LEU A 1 108 ? 2.850 -1.869 -0.646 1.00 88.06 108 LEU A O 1
ATOM 877 N N . THR A 1 109 ? 4.798 -0.796 -0.946 1.00 84.56 109 THR A N 1
ATOM 878 C CA . THR A 1 109 ? 5.323 -1.046 0.403 1.00 84.56 109 THR A CA 1
ATOM 879 C C . THR A 1 109 ? 4.481 -0.313 1.448 1.00 84.56 109 THR A C 1
ATOM 881 O O . THR A 1 109 ? 3.977 -0.944 2.378 1.00 84.56 109 THR A O 1
ATOM 884 N N . PHE A 1 110 ? 4.251 0.990 1.264 1.00 86.38 110 PHE A N 1
ATOM 885 C CA . PHE A 1 110 ? 3.451 1.797 2.192 1.00 86.38 110 PHE A CA 1
ATOM 886 C C . PHE A 1 110 ? 1.973 1.417 2.178 1.00 86.38 110 PHE A C 1
ATOM 888 O O . PHE A 1 110 ? 1.363 1.277 3.236 1.00 86.38 110 PHE A O 1
ATOM 895 N N . LEU A 1 111 ? 1.412 1.162 0.996 1.00 89.69 111 LEU A N 1
ATOM 896 C CA . LEU A 1 111 ? 0.042 0.683 0.858 1.00 89.69 111 LEU A CA 1
ATOM 897 C C . LEU A 1 111 ? -0.132 -0.691 1.514 1.00 89.69 111 LEU A C 1
ATOM 899 O O . LEU A 1 111 ? -1.140 -0.941 2.173 1.00 89.69 111 LEU A O 1
ATOM 903 N N . GLY A 1 112 ? 0.850 -1.581 1.366 1.00 86.75 112 GLY A N 1
ATOM 904 C CA . GLY A 1 112 ? 0.829 -2.903 1.977 1.00 86.75 112 GLY A CA 1
ATOM 905 C C . GLY A 1 112 ? 0.882 -2.852 3.503 1.00 86.75 112 GLY A C 1
ATOM 906 O O . GLY A 1 112 ? 0.108 -3.546 4.171 1.00 86.75 112 GLY A O 1
ATOM 907 N N . PHE A 1 113 ? 1.731 -1.980 4.049 1.00 85.56 113 PHE A N 1
ATOM 908 C CA . PHE A 1 113 ? 1.780 -1.692 5.480 1.00 85.56 113 PHE A CA 1
ATOM 909 C C . PHE A 1 113 ? 0.462 -1.084 5.984 1.00 85.56 113 PHE A C 1
ATOM 911 O O . PHE A 1 113 ? -0.087 -1.539 6.989 1.00 85.56 113 PHE A O 1
ATOM 918 N N . ALA A 1 114 ? -0.100 -0.117 5.253 1.00 90.62 114 ALA A N 1
ATOM 919 C CA . ALA A 1 114 ? -1.387 0.489 5.574 1.00 90.62 114 ALA A CA 1
ATOM 920 C C . ALA A 1 114 ? -2.513 -0.556 5.590 1.00 90.62 114 ALA A C 1
ATOM 922 O O . ALA A 1 114 ? -3.283 -0.620 6.543 1.00 90.62 114 ALA A O 1
ATOM 923 N N . ALA A 1 115 ? -2.570 -1.438 4.589 1.00 89.12 115 ALA A N 1
ATOM 924 C CA . ALA A 1 115 ? -3.545 -2.522 4.532 1.00 89.12 115 ALA A CA 1
ATOM 925 C C . ALA A 1 115 ? -3.416 -3.485 5.726 1.00 89.12 115 ALA A C 1
ATOM 927 O O . ALA A 1 115 ? -4.428 -3.876 6.309 1.00 89.12 115 ALA A O 1
ATOM 928 N N . HIS A 1 116 ? -2.189 -3.827 6.134 1.00 85.25 116 HIS A N 1
ATOM 929 C CA . HIS A 1 116 ? -1.946 -4.631 7.337 1.00 85.25 116 HIS A CA 1
ATOM 930 C C . HIS A 1 116 ? -2.445 -3.934 8.601 1.00 85.25 116 HIS A C 1
ATOM 932 O O . HIS A 1 116 ? -3.198 -4.524 9.378 1.00 85.25 116 HIS A O 1
ATOM 938 N N . SER A 1 117 ? -2.068 -2.668 8.777 1.00 88.50 117 SER A N 1
ATOM 939 C CA . SER A 1 117 ? -2.509 -1.846 9.902 1.00 88.50 117 SER A CA 1
ATOM 940 C C . SER A 1 117 ? -4.037 -1.745 9.959 1.00 88.50 117 SER A C 1
ATOM 942 O O . SER A 1 117 ? -4.610 -1.907 11.032 1.00 88.50 117 SER A O 1
ATOM 944 N N . LEU A 1 118 ? -4.710 -1.588 8.814 1.00 89.19 118 LEU A N 1
ATOM 945 C CA . LEU A 1 118 ? -6.170 -1.527 8.733 1.00 89.19 118 LEU A CA 1
ATOM 946 C C . LEU A 1 118 ? -6.836 -2.844 9.122 1.00 89.19 118 LEU A C 1
ATOM 948 O O . LEU A 1 118 ? -7.815 -2.830 9.867 1.00 89.19 118 LEU A O 1
ATOM 952 N N . VAL A 1 119 ? -6.339 -3.983 8.629 1.00 85.12 119 VAL A N 1
ATOM 953 C CA . VAL A 1 119 ? -6.919 -5.295 8.958 1.00 85.12 119 VAL A CA 1
ATOM 954 C C . VAL A 1 119 ? -6.759 -5.592 10.447 1.00 85.12 119 VAL A C 1
ATOM 956 O O . VAL A 1 119 ? -7.736 -5.959 11.101 1.00 85.12 119 VAL A O 1
ATOM 959 N N . ILE A 1 120 ? -5.570 -5.361 11.007 1.00 83.19 120 ILE A N 1
ATOM 960 C CA . ILE A 1 120 ? -5.310 -5.544 12.441 1.00 83.19 120 ILE A CA 1
ATOM 961 C C . ILE A 1 120 ? -6.136 -4.550 13.265 1.00 83.19 120 ILE A C 1
ATOM 963 O O . ILE A 1 120 ? -6.842 -4.943 14.192 1.00 83.19 120 ILE A O 1
ATOM 967 N N . GLY A 1 121 ? -6.107 -3.269 12.902 1.00 83.50 121 GLY A N 1
ATOM 968 C CA . GLY A 1 121 ? -6.836 -2.205 13.586 1.00 83.50 121 GLY A CA 1
ATOM 969 C C . GLY A 1 121 ? -8.339 -2.457 13.590 1.00 83.50 121 GLY A C 1
ATOM 970 O O . GLY A 1 121 ? -8.986 -2.319 14.624 1.00 83.50 121 GLY A O 1
ATOM 971 N N . LYS A 1 122 ? -8.905 -2.924 12.475 1.00 84.19 122 LYS A N 1
ATOM 972 C CA . LYS A 1 122 ? -10.314 -3.317 12.398 1.00 84.19 122 LYS A CA 1
ATOM 973 C C . LYS A 1 122 ? -10.607 -4.533 13.275 1.00 84.19 122 LYS A C 1
ATOM 975 O O . LYS A 1 122 ? -11.617 -4.530 13.981 1.00 84.19 122 LYS A O 1
ATOM 980 N N . ALA A 1 123 ? -9.725 -5.532 13.274 1.00 79.75 123 ALA A N 1
ATOM 981 C CA . ALA A 1 123 ? -9.875 -6.718 14.104 1.00 79.75 123 ALA A CA 1
ATOM 982 C C . ALA A 1 123 ? -9.831 -6.393 15.609 1.00 79.75 123 ALA A C 1
ATOM 984 O O . ALA A 1 123 ? -10.561 -7.027 16.371 1.00 79.75 123 ALA A O 1
ATOM 985 N N . VAL A 1 124 ? -9.046 -5.399 16.033 1.00 83.94 124 VAL A N 1
ATOM 986 C CA . VAL A 1 124 ? -8.926 -4.978 17.441 1.00 83.94 124 VAL A CA 1
ATOM 987 C C . VAL A 1 124 ? -10.029 -3.993 17.839 1.00 83.94 124 VAL A C 1
ATOM 989 O O . VAL A 1 124 ? -10.737 -4.213 18.817 1.00 83.94 124 VAL A O 1
ATOM 992 N N . LEU A 1 125 ? -10.212 -2.915 17.074 1.00 82.75 125 LEU A N 1
ATOM 993 C CA . LEU A 1 125 ? -11.094 -1.795 17.429 1.00 82.75 125 LEU A CA 1
ATOM 994 C C . LEU A 1 125 ? -12.564 -2.049 17.083 1.00 82.75 125 LEU A C 1
ATOM 996 O O . LEU A 1 125 ? -13.444 -1.332 17.563 1.00 82.75 125 LEU A O 1
ATOM 1000 N N . LYS A 1 126 ? -12.840 -3.023 16.204 1.00 81.81 126 LYS A N 1
ATOM 1001 C CA . LYS A 1 126 ? -14.179 -3.371 15.690 1.00 81.81 126 LYS A CA 1
ATOM 1002 C C . LYS A 1 126 ? -14.946 -2.208 15.042 1.00 81.81 126 LYS A C 1
ATOM 1004 O O . LYS A 1 126 ? -16.144 -2.318 14.788 1.00 81.81 126 LYS A O 1
ATOM 1009 N N . LYS A 1 127 ? -14.261 -1.103 14.732 1.00 84.38 127 LYS A N 1
ATOM 1010 C CA . LYS A 1 127 ? -14.792 0.096 14.070 1.00 84.38 127 LYS A CA 1
ATOM 1011 C C . LYS A 1 127 ? -13.868 0.475 12.924 1.00 84.38 127 LYS A C 1
ATOM 1013 O O . LYS A 1 127 ? -12.660 0.579 13.119 1.00 84.38 127 LYS A O 1
ATOM 1018 N N . THR A 1 128 ? -14.436 0.668 11.736 1.00 88.06 128 THR A N 1
ATOM 1019 C CA . THR A 1 128 ? -13.639 0.911 10.523 1.00 88.06 128 THR A CA 1
ATOM 1020 C C . THR A 1 128 ? -13.036 2.308 10.553 1.00 88.06 128 THR A C 1
ATOM 1022 O O . THR A 1 128 ? -11.864 2.462 10.252 1.00 88.06 128 THR A O 1
ATOM 1025 N N . GLU A 1 129 ? -13.810 3.298 10.993 1.00 90.38 129 GLU A N 1
ATOM 1026 C CA . GLU A 1 129 ? -13.380 4.690 11.121 1.00 90.38 129 GLU A CA 1
ATOM 1027 C C . GLU A 1 129 ? -12.169 4.789 12.051 1.00 90.38 129 GLU A C 1
ATOM 1029 O O . GLU A 1 129 ? -11.114 5.255 11.649 1.00 90.38 129 GLU A O 1
ATOM 1034 N N . ALA A 1 130 ? -12.269 4.211 13.252 1.00 87.88 130 ALA A N 1
ATOM 1035 C CA . ALA A 1 130 ? -11.164 4.210 14.208 1.00 87.88 130 ALA A CA 1
ATOM 1036 C C . ALA A 1 130 ? -9.915 3.489 13.668 1.00 87.88 130 ALA A C 1
ATOM 1038 O O . ALA A 1 130 ? -8.799 3.938 13.915 1.00 87.88 130 ALA A O 1
ATOM 1039 N N . ALA A 1 131 ? -10.090 2.393 12.919 1.00 91.69 131 ALA A N 1
ATOM 1040 C CA . ALA A 1 131 ? -8.974 1.690 12.293 1.00 91.69 131 ALA A CA 1
ATOM 1041 C C . ALA A 1 131 ? -8.265 2.565 11.250 1.00 91.69 131 ALA A C 1
ATOM 1043 O O . ALA A 1 131 ? -7.040 2.636 11.266 1.00 91.69 131 ALA A O 1
ATOM 1044 N N . VAL A 1 132 ? -9.015 3.275 10.399 1.00 94.25 132 VAL A N 1
ATOM 1045 C CA . VAL A 1 132 ? -8.437 4.193 9.406 1.00 94.25 132 VAL A CA 1
ATOM 1046 C C . VAL A 1 132 ? -7.733 5.366 10.086 1.00 94.25 132 VAL A C 1
ATOM 1048 O O . VAL A 1 132 ? -6.599 5.671 9.717 1.00 94.25 132 VAL A O 1
ATOM 1051 N N . THR A 1 133 ? -8.338 5.976 11.111 1.00 93.56 133 THR A N 1
ATOM 1052 C CA . THR A 1 133 ? -7.696 7.046 11.887 1.00 93.56 133 THR A CA 1
ATOM 1053 C C . THR A 1 133 ? -6.364 6.576 12.478 1.00 93.56 133 THR A C 1
ATOM 1055 O O . THR A 1 133 ? -5.345 7.240 12.306 1.00 93.56 133 THR A O 1
ATOM 1058 N N . VAL A 1 134 ? -6.339 5.408 13.132 1.00 92.06 134 VAL A N 1
ATOM 1059 C CA . VAL A 1 134 ? -5.116 4.855 13.736 1.00 92.06 134 VAL A CA 1
ATOM 1060 C C . VAL A 1 134 ? -4.063 4.542 12.675 1.00 92.06 134 VAL A C 1
ATOM 1062 O O . VAL A 1 134 ? -2.900 4.894 12.862 1.00 92.06 134 VAL A O 1
ATOM 1065 N N . THR A 1 135 ? -4.445 3.944 11.544 1.00 93.81 135 THR A N 1
ATOM 1066 C CA . THR A 1 135 ? -3.507 3.699 10.442 1.00 93.81 135 THR A CA 1
ATOM 1067 C C . THR A 1 135 ? -2.910 5.004 9.915 1.00 93.81 135 THR A C 1
ATOM 1069 O O . THR A 1 135 ? -1.695 5.080 9.753 1.00 93.81 135 THR A O 1
ATOM 1072 N N . ASN A 1 136 ? -3.718 6.048 9.712 1.00 94.44 136 ASN A N 1
ATOM 1073 C CA . ASN A 1 136 ? -3.222 7.363 9.299 1.00 94.44 136 ASN A CA 1
ATOM 1074 C C . ASN A 1 136 ? -2.248 7.961 10.317 1.00 94.44 136 ASN A C 1
ATOM 1076 O O . ASN A 1 136 ? -1.199 8.461 9.923 1.00 94.44 136 ASN A O 1
ATOM 1080 N N . LEU A 1 137 ? -2.549 7.875 11.615 1.00 91.62 137 LEU A N 1
ATOM 1081 C CA . LEU A 1 137 ? -1.650 8.361 12.665 1.00 91.62 137 LEU A CA 1
ATOM 1082 C C . LEU A 1 137 ? -0.307 7.624 12.654 1.00 91.62 137 LEU A C 1
ATOM 1084 O O . LEU A 1 137 ? 0.733 8.271 12.737 1.00 91.62 137 LEU A O 1
ATOM 1088 N N . ILE A 1 138 ? -0.314 6.297 12.494 1.00 89.19 138 ILE A N 1
ATOM 1089 C CA . ILE A 1 138 ? 0.917 5.501 12.392 1.00 89.19 138 ILE A CA 1
ATOM 1090 C C . ILE A 1 138 ? 1.710 5.904 11.141 1.00 89.19 138 ILE A C 1
ATOM 1092 O O . ILE A 1 138 ? 2.910 6.147 11.229 1.00 89.19 138 ILE A O 1
ATOM 1096 N N . LEU A 1 139 ? 1.059 6.020 9.981 1.00 89.44 139 LEU A N 1
ATOM 1097 C CA . LEU A 1 139 ? 1.724 6.426 8.738 1.00 89.44 139 LEU A CA 1
ATOM 1098 C C . LEU A 1 139 ? 2.325 7.835 8.831 1.00 89.44 139 LEU A C 1
ATOM 1100 O O . LEU A 1 139 ? 3.450 8.054 8.382 1.00 89.44 139 LEU A O 1
ATOM 1104 N N . LEU A 1 140 ? 1.601 8.783 9.432 1.00 88.88 140 LEU A N 1
ATOM 1105 C CA . LEU A 1 140 ? 2.086 10.141 9.680 1.00 88.88 140 LEU A CA 1
ATOM 1106 C C . LEU A 1 140 ? 3.260 10.143 10.656 1.00 88.88 140 LEU A C 1
ATOM 1108 O O . LEU A 1 140 ? 4.250 10.815 10.397 1.00 88.88 140 LEU A O 1
ATOM 1112 N N . MET A 1 141 ? 3.189 9.364 11.735 1.00 83.19 141 MET A N 1
ATOM 1113 C CA . MET A 1 141 ? 4.282 9.217 12.698 1.00 83.19 141 MET A CA 1
ATOM 1114 C C . MET A 1 141 ? 5.555 8.688 12.025 1.00 83.19 141 MET A C 1
ATOM 1116 O O . MET A 1 141 ? 6.631 9.238 12.246 1.00 83.19 141 MET A O 1
ATOM 1120 N N . LEU A 1 142 ? 5.427 7.673 11.164 1.00 80.44 142 LEU A N 1
ATOM 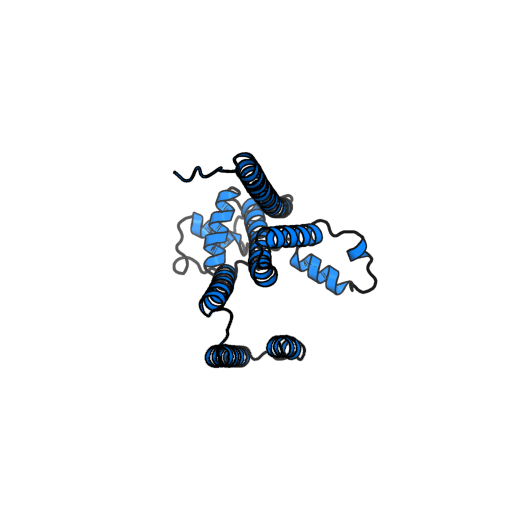1121 C CA . LEU A 1 142 ? 6.549 7.094 10.417 1.00 80.44 142 LEU A CA 1
ATOM 1122 C C . LEU A 1 142 ? 7.134 8.066 9.383 1.00 80.44 142 LEU A C 1
ATOM 1124 O O . LEU A 1 142 ? 8.340 8.063 9.152 1.00 80.44 142 LEU A O 1
ATOM 1128 N N . THR A 1 143 ? 6.290 8.898 8.769 1.00 79.75 143 THR A N 1
ATOM 1129 C CA . THR A 1 143 ? 6.693 9.802 7.681 1.00 79.75 143 THR A CA 1
ATOM 1130 C C . THR A 1 143 ? 7.246 11.131 8.198 1.00 79.75 143 THR A C 1
ATOM 1132 O O . THR A 1 143 ? 8.244 11.619 7.683 1.00 79.75 143 THR A O 1
ATOM 1135 N N . ILE A 1 144 ? 6.597 11.734 9.200 1.00 78.38 144 ILE A N 1
ATOM 1136 C CA . ILE A 1 144 ? 6.946 13.058 9.740 1.00 78.38 144 ILE A CA 1
ATOM 1137 C C . ILE A 1 144 ? 8.076 12.963 10.766 1.00 78.38 144 ILE A C 1
ATOM 1139 O O . ILE A 1 144 ? 8.794 13.941 10.933 1.00 78.38 144 ILE A O 1
ATOM 1143 N N . ARG A 1 145 ? 8.236 11.813 11.442 1.00 71.81 145 ARG A N 1
ATOM 1144 C CA . ARG A 1 145 ? 9.236 11.601 12.505 1.00 71.81 145 ARG A CA 1
ATOM 1145 C C . ARG A 1 145 ? 9.252 12.757 13.502 1.00 71.81 145 ARG A C 1
ATOM 1147 O O . ARG A 1 145 ? 10.194 13.543 13.548 1.00 71.81 145 ARG A O 1
ATOM 1154 N N . PRO A 1 146 ? 8.172 12.930 14.275 1.00 64.75 146 PRO A N 1
ATOM 1155 C CA . PRO A 1 146 ? 8.106 14.051 15.191 1.00 64.75 146 PRO A CA 1
ATOM 1156 C C . PRO A 1 146 ? 9.306 14.046 16.152 1.00 64.75 146 PRO A C 1
ATOM 1158 O O . PRO A 1 146 ? 9.653 13.003 16.701 1.00 64.75 146 PRO A O 1
ATOM 1161 N N . LEU A 1 147 ? 9.888 15.228 16.377 1.00 57.59 147 LEU A N 1
ATOM 1162 C CA . LEU A 1 147 ? 11.127 15.477 17.137 1.00 57.59 147 LEU A CA 1
ATOM 1163 C C . LEU A 1 147 ? 11.198 14.806 18.516 1.00 57.59 147 LEU A C 1
ATOM 1165 O O . LEU A 1 147 ? 12.288 14.581 19.037 1.00 57.59 147 LEU A O 1
ATOM 1169 N N . PHE A 1 148 ? 10.057 14.487 19.129 1.00 58.69 148 PHE A N 1
ATOM 1170 C CA . PHE A 1 148 ? 10.046 13.739 20.380 1.00 58.69 148 PHE A CA 1
ATOM 1171 C C . PHE A 1 148 ? 10.511 12.289 20.201 1.00 58.69 148 PHE A C 1
ATOM 1173 O O . PHE A 1 148 ? 11.130 11.777 21.111 1.00 58.69 148 PHE A O 1
ATOM 1180 N N . LEU A 1 149 ? 10.309 11.627 19.059 1.00 60.22 149 LEU A N 1
ATOM 1181 C CA . LEU A 1 149 ? 10.857 10.280 18.829 1.00 60.22 149 LEU A CA 1
ATOM 1182 C C . LEU A 1 149 ? 12.373 10.293 18.6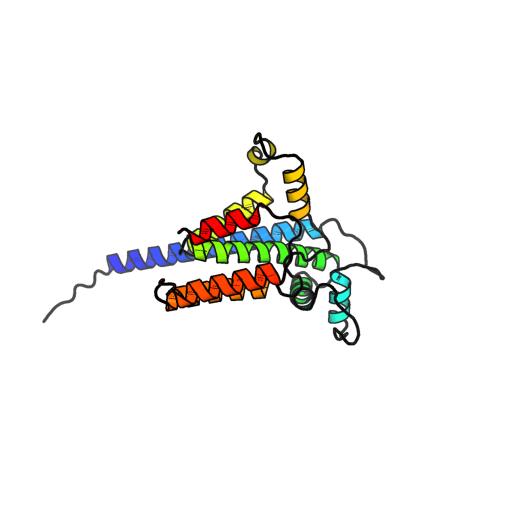48 1.00 60.22 149 LEU A C 1
ATOM 1184 O O . LEU A 1 149 ? 13.047 9.390 19.122 1.00 60.22 149 LEU A O 1
ATOM 1188 N N . GLU A 1 150 ? 12.912 11.327 18.010 1.00 59.69 150 GLU A N 1
ATOM 1189 C CA . GLU A 1 150 ? 14.361 11.453 17.819 1.00 59.69 150 GLU A CA 1
ATOM 1190 C C . GLU A 1 150 ? 15.095 11.756 19.134 1.00 59.69 150 GLU A C 1
ATOM 1192 O O . GLU A 1 150 ? 16.261 11.410 19.279 1.00 59.69 150 GLU A O 1
ATOM 1197 N N . ASN A 1 151 ? 14.403 12.358 20.109 1.00 61.41 151 ASN A N 1
ATOM 1198 C CA . ASN A 1 151 ? 14.984 12.800 21.380 1.00 61.41 151 ASN A CA 1
ATOM 1199 C C . ASN A 1 151 ? 14.420 12.071 22.617 1.00 61.41 151 ASN A C 1
ATOM 1201 O O . ASN A 1 151 ? 14.713 12.463 23.750 1.00 61.41 151 ASN A O 1
ATOM 1205 N N . VAL A 1 152 ? 13.594 11.030 22.445 1.00 61.25 152 VAL A N 1
ATOM 1206 C CA . VAL A 1 152 ? 13.123 10.208 23.570 1.00 61.25 152 VAL A CA 1
ATOM 1207 C C . VAL A 1 152 ? 14.285 9.356 24.066 1.00 61.25 152 VAL A C 1
ATOM 1209 O O . VAL A 1 152 ? 14.818 8.504 23.357 1.00 61.25 152 VAL A O 1
ATOM 1212 N N . ILE A 1 153 ? 14.632 9.574 25.333 1.00 47.22 153 ILE A N 1
ATOM 1213 C CA . ILE A 1 153 ? 15.583 8.776 26.106 1.00 47.22 153 ILE A CA 1
ATOM 1214 C C . ILE A 1 153 ? 15.143 7.304 26.030 1.00 47.22 153 ILE A C 1
ATOM 1216 O O . ILE A 1 153 ? 14.166 6.914 26.668 1.00 47.22 153 ILE A O 1
ATOM 1220 N N . GLY A 1 154 ? 15.835 6.495 25.223 1.00 57.31 154 GLY A N 1
ATOM 1221 C CA . GLY A 1 154 ? 15.585 5.053 25.101 1.00 57.31 154 GLY A CA 1
ATOM 1222 C C . GLY A 1 154 ? 15.345 4.526 23.686 1.00 57.31 154 GLY A C 1
ATOM 1223 O O . GLY A 1 154 ? 15.350 3.308 23.512 1.00 57.31 154 GLY A O 1
ATOM 1224 N N . ILE A 1 155 ? 15.186 5.383 22.671 1.00 62.09 155 ILE A N 1
ATOM 1225 C CA . ILE A 1 155 ? 15.316 4.935 21.278 1.00 62.09 155 ILE A CA 1
ATOM 1226 C C . ILE A 1 155 ? 16.811 4.925 20.954 1.00 62.09 155 ILE A C 1
ATOM 1228 O O . ILE A 1 155 ? 17.435 5.971 20.807 1.00 62.09 155 ILE A O 1
ATOM 1232 N N . THR A 1 156 ? 17.405 3.732 20.929 1.00 68.81 156 THR A N 1
ATOM 1233 C CA . THR A 1 156 ? 18.822 3.554 20.592 1.00 68.81 156 THR A CA 1
ATOM 1234 C C . THR A 1 156 ? 19.072 3.925 19.130 1.00 68.81 156 THR A C 1
ATOM 1236 O O . THR A 1 156 ? 18.181 3.787 18.287 1.00 68.81 156 THR A O 1
ATOM 1239 N N . GLU A 1 157 ? 20.296 4.349 18.807 1.00 73.94 157 GLU A N 1
ATOM 1240 C CA . GLU A 1 157 ? 20.719 4.625 17.424 1.00 73.94 157 GLU A CA 1
ATOM 1241 C C . GLU A 1 157 ? 20.402 3.444 16.490 1.00 73.94 157 GLU A C 1
ATOM 1243 O O . GLU A 1 157 ? 19.962 3.647 15.364 1.00 73.94 157 GLU A O 1
ATOM 1248 N N . ASP A 1 158 ? 20.493 2.211 16.997 1.00 72.88 158 ASP A N 1
ATOM 1249 C CA . ASP A 1 158 ? 20.115 0.987 16.283 1.00 72.88 158 ASP A CA 1
ATOM 1250 C C . ASP A 1 158 ? 18.636 0.937 15.872 1.00 72.88 158 ASP A C 1
ATOM 1252 O O . ASP A 1 158 ? 18.309 0.453 14.787 1.00 72.88 158 ASP A O 1
ATOM 1256 N N . VAL A 1 159 ? 17.721 1.422 16.719 1.00 74.12 159 VAL A N 1
ATOM 1257 C CA . VAL A 1 159 ? 16.283 1.443 16.405 1.00 74.12 159 VAL A CA 1
ATOM 1258 C C . VAL A 1 159 ? 16.002 2.490 15.336 1.00 74.12 159 VAL A C 1
ATOM 1260 O O . VAL A 1 159 ? 15.238 2.216 14.410 1.00 74.12 159 VAL A O 1
ATOM 1263 N N . MET A 1 160 ? 16.652 3.654 15.418 1.00 74.06 160 MET A N 1
ATOM 1264 C CA . MET A 1 160 ? 16.553 4.675 14.374 1.00 74.06 160 MET A CA 1
ATOM 1265 C C . MET A 1 160 ? 17.157 4.185 13.060 1.00 74.06 160 MET A C 1
ATOM 1267 O O . MET A 1 160 ? 16.503 4.294 12.029 1.00 74.06 160 MET A O 1
ATOM 1271 N N . ALA A 1 161 ? 18.319 3.533 13.094 1.00 74.81 161 ALA A N 1
ATOM 1272 C CA . ALA A 1 161 ? 18.952 2.943 11.919 1.00 74.81 161 ALA A CA 1
ATOM 1273 C C . ALA A 1 161 ? 18.095 1.827 11.293 1.00 74.81 161 ALA A C 1
ATOM 1275 O O . ALA A 1 161 ? 17.971 1.741 10.070 1.00 74.81 161 ALA A O 1
ATOM 1276 N N . ALA A 1 162 ? 17.455 0.985 12.109 1.00 73.19 162 ALA A N 1
ATOM 1277 C CA . ALA A 1 162 ? 16.523 -0.032 11.629 1.00 73.19 162 ALA A CA 1
ATOM 1278 C C . ALA A 1 162 ? 15.266 0.593 11.010 1.00 73.19 162 ALA A C 1
ATOM 1280 O O . ALA A 1 162 ? 14.778 0.114 9.983 1.00 73.19 162 ALA A O 1
ATOM 1281 N N . LEU A 1 163 ? 14.754 1.673 11.604 1.00 74.12 163 LEU A N 1
ATOM 1282 C CA . LEU A 1 163 ? 13.614 2.421 11.087 1.00 74.12 163 LEU A CA 1
ATOM 1283 C C . LEU A 1 163 ? 13.964 3.135 9.773 1.00 74.12 163 LEU A C 1
ATOM 1285 O O . LEU A 1 163 ? 13.193 3.064 8.819 1.00 74.12 163 LEU A O 1
ATOM 1289 N N . ASP A 1 164 ? 15.143 3.747 9.688 1.00 75.62 164 ASP A N 1
ATOM 1290 C CA . ASP A 1 164 ? 15.707 4.332 8.471 1.00 75.62 164 ASP A CA 1
ATOM 1291 C C . ASP A 1 164 ? 15.858 3.298 7.374 1.00 75.62 164 ASP A C 1
ATOM 1293 O O . ASP A 1 164 ? 15.427 3.513 6.243 1.00 75.62 164 ASP A O 1
ATOM 1297 N N . TYR A 1 165 ? 16.409 2.136 7.715 1.00 73.94 165 TYR A N 1
ATOM 1298 C CA . TYR A 1 165 ? 16.512 1.037 6.779 1.00 73.94 165 TYR A CA 1
ATOM 1299 C C . TYR A 1 165 ? 15.129 0.584 6.308 1.00 73.94 165 TYR A C 1
ATOM 1301 O O . TYR A 1 165 ? 14.951 0.359 5.110 1.00 73.94 165 TYR A O 1
ATOM 1309 N N . ALA A 1 166 ? 14.152 0.464 7.216 1.00 70.81 166 ALA A N 1
ATOM 1310 C CA . ALA A 1 166 ? 12.797 -0.011 6.935 1.00 70.81 166 ALA A CA 1
ATOM 1311 C C . ALA A 1 166 ? 11.976 0.964 6.074 1.00 70.81 166 ALA A C 1
ATOM 1313 O O . ALA A 1 166 ? 11.281 0.514 5.160 1.00 70.81 166 ALA A O 1
ATOM 1314 N N . LEU A 1 167 ? 12.080 2.268 6.340 1.00 71.94 167 LEU A N 1
ATOM 1315 C CA . LEU A 1 167 ? 11.391 3.338 5.608 1.00 71.94 167 LEU A CA 1
ATOM 1316 C C . LEU A 1 167 ? 12.144 3.763 4.341 1.00 71.94 167 LEU A C 1
ATOM 1318 O O . LEU A 1 167 ? 11.538 4.272 3.402 1.00 71.94 167 LEU A O 1
ATOM 1322 N N . GLY A 1 168 ? 13.455 3.528 4.297 1.00 68.12 168 GLY A N 1
ATOM 1323 C CA . GLY A 1 168 ? 14.310 3.852 3.168 1.00 68.12 168 GLY A CA 1
ATOM 1324 C C . GLY A 1 168 ? 13.877 3.163 1.876 1.00 68.12 168 GLY A C 1
ATOM 1325 O O . GLY A 1 168 ? 13.377 2.032 1.852 1.00 68.12 168 GLY A O 1
ATOM 1326 N N . THR A 1 169 ? 14.100 3.855 0.766 1.00 63.75 169 THR A N 1
ATOM 1327 C CA . THR A 1 169 ? 13.696 3.426 -0.571 1.00 63.75 169 THR A CA 1
ATOM 1328 C C . THR A 1 169 ? 14.705 2.423 -1.127 1.00 63.75 169 THR A C 1
ATOM 1330 O O . THR A 1 169 ? 15.648 2.751 -1.839 1.00 63.75 169 THR A O 1
ATOM 1333 N N . GLY A 1 170 ? 14.522 1.153 -0.768 1.00 57.00 170 GLY A N 1
ATOM 1334 C CA . GLY A 1 170 ? 15.285 0.042 -1.334 1.00 57.00 170 GLY A CA 1
ATOM 1335 C C . GLY A 1 170 ? 14.666 -0.490 -2.628 1.00 57.00 170 GLY A C 1
ATOM 1336 O O . GLY A 1 170 ? 13.447 -0.518 -2.786 1.00 57.00 170 GLY A O 1
ATOM 1337 N N . ASN A 1 171 ? 15.497 -1.035 -3.521 1.00 52.50 171 ASN A N 1
ATOM 1338 C CA . ASN A 1 171 ? 15.078 -1.855 -4.670 1.00 52.50 171 ASN A CA 1
ATOM 1339 C C . ASN A 1 171 ? 14.534 -3.231 -4.222 1.00 52.50 171 ASN A C 1
ATOM 1341 O O . ASN A 1 171 ? 14.733 -4.236 -4.888 1.00 52.50 171 ASN A O 1
ATOM 1345 N N . SER A 1 172 ? 13.876 -3.303 -3.067 1.00 54.31 172 SER A N 1
ATOM 1346 C CA . SER A 1 172 ? 13.397 -4.532 -2.445 1.00 54.31 172 SER A CA 1
ATOM 1347 C C . SER A 1 172 ? 11.916 -4.350 -2.170 1.00 54.31 172 SER A C 1
ATOM 1349 O O . SER A 1 172 ? 11.524 -3.534 -1.340 1.00 54.31 172 SER A O 1
ATOM 1351 N N . ALA A 1 173 ? 11.070 -5.091 -2.875 1.00 57.38 173 ALA A N 1
ATOM 1352 C CA . ALA A 1 173 ? 9.636 -5.073 -2.630 1.00 57.38 173 ALA A CA 1
ATOM 1353 C C . ALA A 1 173 ? 9.291 -5.901 -1.384 1.00 57.38 173 ALA A C 1
ATOM 1355 O O . ALA A 1 173 ? 8.690 -6.973 -1.464 1.00 57.38 173 ALA A O 1
ATOM 1356 N N . ARG A 1 174 ? 9.715 -5.399 -0.221 1.00 65.62 174 ARG A N 1
ATOM 1357 C CA . ARG A 1 174 ? 9.746 -6.124 1.060 1.00 65.62 174 ARG A CA 1
ATOM 1358 C C . ARG A 1 174 ? 8.390 -6.719 1.445 1.00 65.62 174 ARG A C 1
ATOM 1360 O O . ARG A 1 174 ? 8.338 -7.828 1.960 1.00 65.62 174 ARG A O 1
ATOM 1367 N N . PHE A 1 175 ? 7.301 -6.018 1.134 1.00 59.03 175 PHE A N 1
ATOM 1368 C CA . PHE A 1 175 ? 5.935 -6.452 1.435 1.00 59.03 175 PHE A CA 1
ATOM 1369 C C . PHE A 1 175 ? 5.221 -7.156 0.277 1.00 59.03 175 PHE A C 1
ATOM 1371 O O . PHE A 1 175 ? 4.154 -7.711 0.484 1.00 59.03 175 PHE A O 1
ATOM 1378 N N . VAL A 1 176 ? 5.763 -7.164 -0.942 1.00 59.81 176 VAL A N 1
ATOM 1379 C CA . VAL A 1 176 ? 5.089 -7.770 -2.113 1.00 59.81 176 VAL A CA 1
ATOM 1380 C C . VAL A 1 176 ? 5.705 -9.129 -2.476 1.00 59.81 176 VAL A C 1
ATOM 1382 O O . VAL A 1 176 ? 5.237 -9.813 -3.388 1.00 59.81 176 VAL A O 1
ATOM 1385 N N . TRP A 1 177 ? 6.734 -9.550 -1.732 1.00 61.34 177 TRP A N 1
ATOM 1386 C CA . TRP A 1 177 ? 7.446 -10.805 -1.947 1.00 61.34 177 TRP A CA 1
ATOM 1387 C C . TRP A 1 177 ? 6.487 -12.002 -1.954 1.00 61.34 177 TRP A C 1
ATOM 1389 O O . TRP A 1 177 ? 5.682 -12.184 -1.037 1.00 61.34 177 TRP A O 1
ATOM 1399 N N . GLY A 1 178 ? 6.527 -12.787 -3.033 1.00 59.84 178 GLY A N 1
ATOM 1400 C CA . GLY A 1 178 ? 5.794 -14.048 -3.162 1.00 59.84 178 GLY A CA 1
ATOM 1401 C C . GLY A 1 178 ? 4.270 -13.979 -2.990 1.00 59.84 178 GLY A C 1
ATOM 1402 O O . GLY A 1 178 ? 3.664 -15.014 -2.747 1.00 59.84 178 GLY A O 1
ATOM 1403 N N . ALA A 1 179 ? 3.641 -12.797 -3.083 1.00 63.91 179 ALA A N 1
ATOM 1404 C CA . ALA A 1 179 ? 2.226 -12.582 -2.730 1.00 63.91 179 ALA A CA 1
ATOM 1405 C C . ALA A 1 179 ? 1.864 -12.908 -1.260 1.00 63.91 179 ALA A C 1
ATOM 1407 O O . ALA A 1 179 ? 0.682 -13.034 -0.928 1.00 63.91 179 ALA A O 1
ATOM 1408 N N . ILE A 1 180 ? 2.859 -12.986 -0.368 1.00 71.12 180 ILE A N 1
ATOM 1409 C CA . ILE A 1 180 ? 2.667 -13.326 1.051 1.00 71.12 180 ILE A CA 1
ATOM 1410 C C . ILE A 1 180 ? 1.713 -12.340 1.723 1.00 71.12 180 ILE A C 1
ATOM 1412 O O . ILE A 1 180 ? 0.865 -12.737 2.510 1.00 71.12 180 ILE A O 1
ATOM 1416 N N . LEU A 1 181 ? 1.815 -11.057 1.387 1.00 70.12 181 LEU A N 1
ATOM 1417 C CA . LEU A 1 181 ? 1.011 -10.004 1.992 1.00 70.12 181 LEU A CA 1
ATOM 1418 C C . LEU A 1 181 ? -0.473 -10.062 1.592 1.00 70.12 181 LEU A C 1
ATOM 1420 O O . LEU A 1 181 ? -1.302 -10.095 2.501 1.00 70.12 181 LEU A O 1
ATOM 1424 N N . PRO A 1 182 ? -0.854 -10.140 0.298 1.00 68.56 182 PRO A N 1
ATOM 1425 C CA . PRO A 1 182 ? -2.230 -10.455 -0.083 1.00 68.56 182 PRO A CA 1
ATOM 1426 C C . PRO A 1 182 ? -2.769 -11.706 0.615 1.00 68.56 182 PRO A C 1
ATOM 1428 O O . PRO A 1 182 ? -3.884 -11.684 1.131 1.00 68.56 182 PRO A O 1
ATOM 1431 N N . LEU A 1 183 ? -1.970 -12.776 0.689 1.00 74.94 183 LEU A N 1
ATOM 1432 C CA . LEU A 1 183 ? -2.374 -14.015 1.349 1.00 74.94 183 LEU A CA 1
ATOM 1433 C C . LEU A 1 183 ? -2.594 -13.812 2.855 1.00 74.94 183 LEU A C 1
ATOM 1435 O O . LEU A 1 183 ? -3.623 -14.224 3.380 1.00 74.94 183 LEU A O 1
ATOM 1439 N N . ALA A 1 184 ? -1.675 -13.133 3.542 1.00 77.69 184 ALA A N 1
ATOM 1440 C CA . ALA A 1 184 ? -1.783 -12.819 4.962 1.00 77.69 184 ALA A CA 1
ATOM 1441 C C . ALA A 1 184 ? -3.022 -11.964 5.257 1.00 77.69 184 ALA A C 1
ATOM 1443 O O . ALA A 1 184 ? -3.758 -12.258 6.195 1.00 77.69 184 ALA A O 1
ATOM 1444 N N . LEU A 1 185 ? -3.309 -10.960 4.422 1.00 77.75 185 LEU A N 1
ATOM 1445 C CA . LEU A 1 185 ? -4.513 -10.135 4.544 1.00 77.75 185 LEU A CA 1
ATOM 1446 C C . LEU A 1 185 ? -5.787 -10.969 4.382 1.00 77.75 185 LEU A C 1
ATOM 1448 O O . LEU A 1 185 ? -6.709 -10.832 5.185 1.00 77.75 185 LEU A O 1
ATOM 1452 N N . VAL A 1 186 ? -5.830 -11.858 3.386 1.00 79.94 186 VAL A N 1
ATOM 1453 C CA . VAL A 1 186 ? -6.963 -12.770 3.165 1.00 79.94 186 VAL A CA 1
ATOM 1454 C C . VAL A 1 186 ? -7.136 -13.727 4.342 1.00 79.94 186 VAL A C 1
ATOM 1456 O O . VAL A 1 186 ? -8.262 -13.932 4.792 1.00 79.94 186 VAL A O 1
ATOM 1459 N N . LEU A 1 187 ? -6.046 -14.281 4.875 1.00 82.31 187 LEU A N 1
ATOM 1460 C CA . LEU A 1 187 ? -6.081 -15.190 6.020 1.00 82.31 187 LEU A CA 1
ATOM 1461 C C . LEU A 1 187 ? -6.544 -14.486 7.299 1.00 82.31 187 LEU A C 1
ATOM 1463 O O . LEU A 1 187 ? -7.390 -15.023 8.010 1.00 82.31 187 LEU A O 1
ATOM 1467 N N . LEU A 1 188 ? -6.044 -13.281 7.579 1.00 79.88 188 LEU A N 1
ATOM 1468 C CA . LEU A 1 188 ? -6.453 -12.491 8.743 1.00 79.88 188 LEU A CA 1
ATOM 1469 C C . LEU A 1 188 ? -7.921 -12.073 8.645 1.00 79.88 188 LEU A C 1
ATOM 1471 O O . LEU A 1 188 ? -8.686 -12.248 9.594 1.00 79.88 188 LEU A O 1
ATOM 1475 N N . TRP A 1 189 ? -8.335 -11.574 7.481 1.00 78.00 189 TRP A N 1
ATOM 1476 C CA . TRP A 1 189 ? -9.720 -11.187 7.234 1.00 78.00 189 TRP A CA 1
ATOM 1477 C C . TRP A 1 189 ? -10.674 -12.390 7.287 1.00 78.00 189 TRP A C 1
ATOM 1479 O O . TRP A 1 189 ? -11.722 -12.332 7.935 1.00 78.00 189 TRP A O 1
ATOM 1489 N N . GLY A 1 190 ? -10.299 -13.505 6.656 1.00 80.62 190 GLY A N 1
ATOM 1490 C CA . GLY A 1 190 ? -11.061 -14.752 6.675 1.00 80.62 190 GLY A CA 1
ATOM 1491 C C . GLY A 1 190 ? -11.154 -15.353 8.077 1.00 80.62 190 GLY A C 1
ATOM 1492 O O . GLY A 1 190 ? -12.233 -15.776 8.493 1.00 80.62 190 GLY A O 1
ATOM 1493 N N . GLY A 1 191 ? -10.058 -15.318 8.837 1.00 80.00 191 GLY A N 1
ATOM 1494 C CA . GLY A 1 191 ? -10.010 -15.738 10.235 1.00 80.00 191 GLY A CA 1
ATOM 1495 C C . GLY A 1 191 ? -10.935 -14.905 11.122 1.00 80.00 191 GLY A C 1
ATOM 1496 O O . GLY A 1 191 ? -11.711 -15.469 11.895 1.00 80.00 191 GLY A O 1
ATOM 1497 N N . GLU A 1 192 ? -10.933 -13.577 10.964 1.00 74.75 192 GLU A N 1
ATOM 1498 C CA . GLU A 1 192 ? -11.874 -12.705 11.673 1.00 74.75 192 GLU A CA 1
ATOM 1499 C C . GLU A 1 192 ? -13.326 -13.052 11.318 1.00 74.75 192 GLU A C 1
ATOM 1501 O O . GLU A 1 192 ? -14.182 -13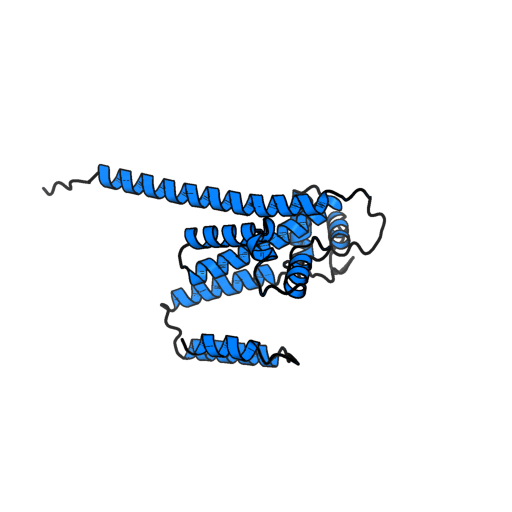.166 12.203 1.00 74.75 192 GLU A O 1
ATOM 1506 N N . ARG A 1 193 ? -13.622 -13.245 10.029 1.00 77.62 193 ARG A N 1
ATOM 1507 C CA . ARG A 1 193 ? -14.983 -13.545 9.581 1.00 77.62 193 ARG A CA 1
ATOM 1508 C C . ARG A 1 193 ? -15.471 -14.887 10.114 1.00 77.62 193 ARG A C 1
ATOM 1510 O O . ARG A 1 193 ? -16.608 -14.977 10.576 1.00 77.62 193 ARG A O 1
ATOM 1517 N N . LEU A 1 194 ? -14.609 -15.900 10.103 1.00 80.38 194 LEU A N 1
ATOM 1518 C CA . LEU A 1 194 ? -14.890 -17.208 10.681 1.00 80.38 194 LEU A CA 1
ATOM 1519 C C . LEU A 1 194 ? -15.141 -17.106 12.190 1.00 80.38 194 LEU A C 1
ATOM 1521 O O . LEU A 1 194 ? -16.117 -17.663 12.682 1.00 80.38 194 LEU A O 1
ATOM 1525 N N . TYR A 1 195 ? -14.324 -16.343 12.920 1.00 74.50 195 TYR A N 1
ATOM 1526 C CA . TYR A 1 195 ? -14.518 -16.118 14.354 1.00 74.50 195 TYR A CA 1
ATOM 1527 C C . TYR A 1 195 ? -15.878 -15.475 14.674 1.00 74.50 195 TYR A C 1
ATOM 1529 O O . TYR A 1 195 ? -16.571 -15.901 15.600 1.00 74.50 195 TYR A O 1
ATOM 1537 N N . GLN A 1 196 ? -16.295 -14.488 13.876 1.00 75.44 196 GLN A N 1
ATOM 1538 C CA . GLN A 1 196 ? -17.615 -13.868 14.012 1.00 75.44 196 GLN A CA 1
ATOM 1539 C C . GLN A 1 196 ? -18.750 -14.861 13.719 1.00 75.44 196 GLN A C 1
ATOM 1541 O O . GLN A 1 196 ? -19.732 -14.891 14.458 1.00 75.44 196 GLN A O 1
ATOM 1546 N N . LEU A 1 197 ? -18.616 -15.688 12.675 1.00 77.88 197 LEU A N 1
ATOM 1547 C CA . LEU A 1 197 ? -19.605 -16.719 12.324 1.00 77.88 197 LEU A CA 1
ATOM 1548 C C . LEU A 1 197 ? -19.746 -17.790 13.411 1.00 77.88 197 LEU A C 1
ATOM 1550 O O . LEU A 1 197 ? -20.845 -18.275 13.657 1.00 77.88 197 LEU A O 1
ATOM 1554 N N . LEU A 1 198 ? -18.657 -18.109 14.111 1.00 78.50 198 LEU A N 1
ATOM 1555 C CA . LEU A 1 198 ? -18.654 -19.007 15.268 1.00 78.50 198 LEU A CA 1
ATOM 1556 C C . LEU A 1 198 ? -19.193 -18.338 16.552 1.00 78.50 198 LEU A C 1
ATOM 1558 O O . LEU A 1 198 ? -19.072 -18.889 17.646 1.00 78.50 198 LEU A O 1
ATOM 1562 N N . GLY A 1 199 ? -19.791 -17.146 16.443 1.00 69.75 199 GLY A N 1
ATOM 1563 C CA . GLY A 1 199 ? -20.434 -16.442 17.551 1.00 69.75 199 GLY A CA 1
ATOM 1564 C C . GLY A 1 199 ? -19.452 -15.917 18.596 1.00 69.75 199 GLY A C 1
ATOM 1565 O O . GLY A 1 199 ? -19.801 -15.839 19.772 1.00 69.75 199 GLY A O 1
ATOM 1566 N N . GLY A 1 200 ? -18.202 -15.638 18.205 1.00 61.72 200 GLY A N 1
ATOM 1567 C CA . GLY A 1 200 ? -17.144 -15.218 19.129 1.00 61.72 200 GLY A CA 1
ATOM 1568 C C . GLY A 1 200 ? -16.714 -16.305 20.123 1.00 61.72 200 GLY A C 1
ATOM 1569 O O . GLY A 1 200 ? -15.854 -16.074 20.974 1.00 61.72 200 GLY A O 1
ATOM 1570 N N . LYS A 1 201 ? -17.281 -17.512 20.013 1.00 56.91 201 LYS A N 1
ATOM 1571 C CA . LYS A 1 201 ? -16.919 -18.671 20.818 1.00 56.91 201 LYS A CA 1
ATOM 1572 C C . LYS A 1 201 ? -15.952 -19.518 20.010 1.00 56.91 201 LYS A C 1
ATOM 1574 O O . LYS A 1 201 ? -16.340 -20.325 19.169 1.00 56.91 201 LYS A O 1
ATOM 1579 N N . PHE A 1 202 ? -14.663 -19.370 20.299 1.00 56.56 202 PHE A N 1
ATOM 1580 C CA . PHE A 1 202 ? -13.702 -20.407 19.947 1.00 56.56 202 PHE A CA 1
ATOM 1581 C C . PHE A 1 202 ? -14.024 -21.638 20.809 1.00 56.56 202 PHE A C 1
ATOM 1583 O O . PHE A 1 202 ? -13.525 -21.780 21.925 1.00 56.56 202 PHE A O 1
ATOM 1590 N N . ASN A 1 203 ? -14.906 -22.516 20.316 1.00 56.59 203 ASN A N 1
ATOM 1591 C CA . ASN A 1 203 ? -15.135 -23.823 20.934 1.00 56.59 203 ASN A CA 1
ATOM 1592 C C . ASN A 1 203 ? -13.788 -24.544 21.114 1.00 56.59 203 ASN A C 1
ATOM 1594 O O . ASN A 1 203 ? -12.838 -24.290 20.369 1.00 56.59 203 ASN A O 1
ATOM 1598 N N . GLU A 1 204 ? -13.694 -25.478 22.067 1.00 57.00 204 GLU A N 1
ATOM 1599 C CA . GLU A 1 204 ? -12.443 -26.203 22.353 1.00 57.00 204 GLU A CA 1
ATOM 1600 C C . GLU A 1 204 ? -11.766 -26.781 21.104 1.00 57.00 204 GLU A C 1
ATOM 1602 O O . GLU A 1 204 ? -10.542 -26.756 21.010 1.00 57.00 204 GLU A O 1
ATOM 1607 N N . ARG A 1 205 ? -12.543 -27.212 20.099 1.00 54.84 205 ARG A N 1
ATOM 1608 C CA . ARG A 1 205 ? -12.012 -27.669 18.804 1.00 54.84 205 ARG A CA 1
ATOM 1609 C C . ARG A 1 205 ? -11.229 -26.593 18.052 1.00 54.84 205 ARG A C 1
ATOM 1611 O O . ARG A 1 205 ? -10.180 -26.904 17.504 1.00 54.84 205 ARG A O 1
ATOM 1618 N N . GLY A 1 206 ? -11.691 -25.344 18.047 1.00 57.69 206 GLY A N 1
ATOM 1619 C CA . GLY A 1 206 ? -10.993 -24.240 17.386 1.00 57.69 206 GLY A CA 1
ATOM 1620 C C . GLY A 1 206 ? -9.722 -23.821 18.135 1.00 57.69 206 GLY A C 1
ATOM 1621 O O . GLY A 1 206 ? -8.702 -23.565 17.503 1.00 57.69 206 GLY A O 1
ATOM 1622 N N . ARG A 1 207 ? -9.732 -23.853 19.479 1.00 58.03 207 ARG A N 1
ATOM 1623 C CA . ARG A 1 207 ? -8.510 -23.666 20.288 1.00 58.03 207 ARG A CA 1
ATOM 1624 C C . ARG A 1 207 ? -7.501 -24.786 20.050 1.00 58.03 207 ARG A C 1
ATOM 1626 O O . ARG A 1 207 ? -6.306 -24.529 19.944 1.00 58.03 207 ARG A O 1
ATOM 1633 N N . ARG A 1 208 ? -7.976 -26.028 19.921 1.00 55.62 208 ARG A N 1
ATOM 1634 C CA . ARG A 1 208 ? -7.142 -27.191 19.590 1.00 55.62 208 ARG A CA 1
ATOM 1635 C C . ARG A 1 208 ? -6.559 -27.076 18.179 1.00 55.62 208 ARG A C 1
ATOM 1637 O O . ARG A 1 208 ? -5.387 -27.373 18.005 1.00 55.62 208 ARG A O 1
ATOM 1644 N N . PHE A 1 209 ? -7.330 -26.572 17.214 1.00 56.75 209 PHE A N 1
ATOM 1645 C CA . PHE A 1 209 ? -6.864 -26.307 15.849 1.00 56.75 209 PHE A CA 1
ATOM 1646 C C . PHE A 1 209 ? -5.795 -25.206 15.799 1.00 56.75 209 PHE A C 1
ATOM 1648 O O . PHE A 1 209 ? -4.767 -25.397 15.162 1.00 56.75 209 PHE A O 1
ATOM 1655 N N . LEU A 1 210 ? -5.975 -24.097 16.529 1.00 57.47 210 LEU A N 1
ATOM 1656 C CA . LEU A 1 210 ? -4.958 -23.042 16.649 1.00 57.47 210 LEU A CA 1
ATOM 1657 C C . LEU A 1 210 ? -3.683 -23.534 17.348 1.00 57.47 210 LEU A C 1
ATOM 1659 O O . LEU A 1 210 ? -2.587 -23.198 16.912 1.00 57.47 210 LEU A O 1
ATOM 1663 N N . ARG A 1 211 ? -3.804 -24.367 18.392 1.00 60.81 211 ARG A N 1
ATOM 1664 C CA . ARG A 1 211 ? -2.645 -24.994 19.054 1.00 60.81 211 ARG A CA 1
ATOM 1665 C C . ARG A 1 211 ? -1.904 -25.948 18.122 1.00 60.81 211 ARG A C 1
ATOM 1667 O O . ARG A 1 211 ? -0.684 -25.886 18.063 1.00 60.81 211 ARG A O 1
ATOM 1674 N N . LEU A 1 212 ? -2.626 -26.786 17.379 1.00 57.72 212 LEU A N 1
ATOM 1675 C CA . LEU A 1 212 ? -2.035 -27.701 16.401 1.00 57.72 212 LEU A CA 1
ATOM 1676 C C . LEU A 1 212 ? -1.377 -26.932 15.249 1.00 57.72 212 LEU A C 1
ATOM 1678 O O . LEU A 1 212 ? -0.242 -27.225 14.900 1.00 57.72 212 LEU A O 1
ATOM 1682 N N . GLY A 1 213 ? -2.033 -25.898 14.716 1.00 56.31 213 GLY A N 1
ATOM 1683 C CA . GLY A 1 213 ? -1.463 -25.028 13.684 1.00 56.31 213 GLY A CA 1
ATOM 1684 C C . GLY A 1 213 ? -0.224 -24.268 14.166 1.00 56.31 213 GLY A C 1
ATOM 1685 O O . GLY A 1 213 ? 0.775 -24.215 13.455 1.00 56.31 213 GLY A O 1
ATOM 1686 N N . GLY A 1 214 ? -0.248 -23.746 15.397 1.00 49.12 214 GLY A N 1
ATOM 1687 C CA . GLY A 1 214 ? 0.904 -23.102 16.032 1.00 49.12 214 GLY A CA 1
ATOM 1688 C C . GLY A 1 214 ? 2.066 -24.067 16.282 1.00 49.12 214 GLY A C 1
ATOM 1689 O O . GLY A 1 214 ? 3.214 -23.711 16.044 1.00 49.12 214 GLY A O 1
ATOM 1690 N N . GLN A 1 215 ? 1.781 -25.307 16.689 1.00 51.88 215 GLN A N 1
ATOM 1691 C CA . GLN A 1 215 ? 2.791 -26.360 16.846 1.00 51.88 215 GLN A CA 1
ATOM 1692 C C . GLN A 1 215 ? 3.399 -26.782 15.506 1.00 51.88 215 GLN A C 1
ATOM 1694 O O . GLN A 1 215 ? 4.612 -26.932 15.421 1.00 51.88 215 GLN A O 1
ATOM 1699 N N . VAL A 1 216 ? 2.591 -26.908 14.451 1.00 56.12 216 VAL A N 1
ATOM 1700 C CA . VAL A 1 216 ? 3.076 -27.208 13.095 1.00 56.12 216 VAL A CA 1
ATOM 1701 C C . VAL A 1 216 ? 3.936 -26.065 12.556 1.00 56.12 216 VAL A C 1
ATOM 1703 O O . VAL A 1 216 ? 4.980 -26.327 11.974 1.00 56.12 216 VAL A O 1
ATOM 1706 N N . LEU A 1 217 ? 3.567 -24.804 12.799 1.00 45.09 217 LEU A N 1
ATOM 1707 C CA . LEU A 1 217 ? 4.385 -23.642 12.428 1.00 45.09 217 LEU A CA 1
ATOM 1708 C C . LEU A 1 217 ? 5.717 -23.590 13.192 1.00 45.09 217 LEU A C 1
ATOM 1710 O O . LEU A 1 217 ? 6.751 -23.326 12.585 1.00 45.09 217 LEU A O 1
ATOM 1714 N N . LEU A 1 218 ? 5.708 -23.894 14.495 1.00 48.88 218 LEU A N 1
ATOM 1715 C CA . LEU A 1 218 ? 6.919 -23.993 15.322 1.00 48.88 218 LEU A CA 1
ATOM 1716 C C . LEU A 1 218 ? 7.830 -25.156 14.901 1.00 48.88 218 LEU A C 1
ATOM 1718 O O . LEU A 1 218 ? 9.046 -25.062 15.033 1.00 48.88 218 LEU A O 1
ATOM 1722 N N . GLN A 1 219 ? 7.255 -26.247 14.391 1.00 49.25 219 GLN A N 1
ATOM 1723 C CA . GLN A 1 219 ? 8.005 -27.394 13.874 1.00 49.25 219 GLN A CA 1
ATOM 1724 C C . GLN A 1 219 ? 8.506 -27.173 12.439 1.00 49.25 219 GLN A C 1
ATOM 1726 O O . GLN A 1 219 ? 9.581 -27.653 12.091 1.00 49.25 219 GLN A O 1
ATOM 1731 N N . ALA A 1 220 ? 7.760 -26.431 11.616 1.00 42.91 220 ALA A N 1
ATOM 1732 C CA . ALA A 1 220 ? 8.128 -26.104 10.238 1.00 42.91 220 ALA A CA 1
ATOM 1733 C C . ALA A 1 220 ? 9.205 -25.008 10.150 1.00 42.91 220 ALA A C 1
ATOM 1735 O O . ALA A 1 220 ? 9.970 -24.980 9.189 1.00 42.91 220 ALA A O 1
ATOM 1736 N N . PHE A 1 221 ? 9.294 -24.132 11.156 1.00 39.00 221 PHE A N 1
ATOM 1737 C CA . PHE A 1 221 ? 10.335 -23.113 11.273 1.00 39.00 221 PHE A CA 1
ATOM 1738 C C . PHE A 1 221 ? 11.144 -23.331 12.558 1.00 39.00 221 PHE A C 1
ATOM 1740 O O . PHE A 1 221 ? 10.806 -22.746 13.591 1.00 39.00 221 PHE A O 1
ATOM 1747 N N . PRO A 1 222 ? 12.231 -24.128 12.527 1.00 40.22 222 PRO A N 1
ATOM 1748 C CA . PRO A 1 222 ? 13.154 -24.217 13.648 1.00 40.22 222 PRO A CA 1
ATOM 1749 C C . PRO A 1 222 ? 13.906 -22.884 13.769 1.00 40.22 222 PRO A C 1
ATOM 1751 O O . PRO A 1 222 ? 15.001 -22.705 13.237 1.00 40.22 222 PRO A O 1
ATOM 1754 N N . LEU A 1 223 ? 13.296 -21.916 14.453 1.00 43.75 223 LEU A N 1
ATOM 1755 C CA . LEU A 1 223 ? 13.931 -20.662 14.840 1.00 43.75 223 LEU A CA 1
ATOM 1756 C C . LEU A 1 223 ? 15.015 -20.984 15.874 1.00 43.75 223 LEU A C 1
ATOM 1758 O O . LEU A 1 223 ? 14.772 -21.011 17.081 1.00 43.75 223 LEU A O 1
ATOM 1762 N N . ARG A 1 224 ? 16.240 -21.234 15.400 1.00 37.59 224 ARG A N 1
ATOM 1763 C CA . ARG A 1 224 ? 17.440 -21.089 16.229 1.00 37.59 224 ARG A CA 1
ATOM 1764 C C . ARG A 1 224 ? 17.513 -19.626 16.673 1.00 37.59 224 ARG A C 1
ATOM 1766 O O . ARG A 1 224 ? 17.922 -18.769 15.902 1.00 37.59 224 ARG A O 1
ATOM 1773 N N . GLY A 1 225 ? 17.105 -19.376 17.916 1.00 44.88 225 GLY A N 1
ATOM 1774 C CA . GLY A 1 225 ? 17.320 -18.111 18.619 1.00 44.88 225 GLY A CA 1
ATOM 1775 C C . GLY A 1 225 ? 16.074 -17.243 18.781 1.00 44.88 225 GLY A C 1
ATOM 1776 O O . GLY A 1 225 ? 16.023 -16.147 18.239 1.00 44.88 225 GLY A O 1
ATOM 1777 N N . ALA A 1 226 ? 15.077 -17.686 19.553 1.00 37.28 226 ALA A N 1
ATOM 1778 C CA . ALA A 1 226 ? 14.003 -16.791 19.988 1.00 37.28 226 ALA A CA 1
ATOM 1779 C C . ALA A 1 226 ? 13.436 -17.196 21.358 1.00 37.28 226 ALA A C 1
ATOM 1781 O O . ALA A 1 226 ? 12.432 -17.895 21.464 1.00 37.28 226 ALA A O 1
ATOM 1782 N N . MET A 1 227 ? 14.068 -16.706 22.427 1.00 33.72 227 MET A N 1
ATOM 1783 C CA . MET A 1 227 ? 13.496 -16.723 23.783 1.00 33.72 227 MET A CA 1
ATOM 1784 C C . MET A 1 227 ? 12.364 -15.678 23.939 1.00 33.72 227 MET A C 1
ATOM 1786 O O . MET A 1 227 ? 11.670 -15.646 24.948 1.00 33.72 227 MET A O 1
ATOM 1790 N N . THR A 1 228 ? 12.138 -14.839 22.923 1.00 42.00 228 THR A N 1
ATOM 1791 C CA . THR A 1 228 ? 11.221 -13.687 22.943 1.00 42.00 228 THR A CA 1
ATOM 1792 C C . THR A 1 228 ? 9.861 -13.942 22.279 1.00 42.00 228 THR A C 1
ATOM 1794 O O . THR A 1 228 ? 8.864 -13.370 22.712 1.00 42.00 228 THR A O 1
ATOM 1797 N N . THR A 1 229 ? 9.749 -14.841 21.293 1.00 40.97 229 THR A N 1
ATOM 1798 C CA . THR A 1 229 ? 8.456 -15.161 20.643 1.00 40.97 229 THR A CA 1
ATOM 1799 C C . THR A 1 229 ? 7.586 -16.120 21.459 1.00 40.97 229 THR A C 1
ATOM 1801 O O . THR A 1 229 ? 6.359 -16.043 21.385 1.00 40.97 229 THR A O 1
ATOM 1804 N N . ALA A 1 230 ? 8.189 -16.966 22.301 1.00 34.97 230 ALA A N 1
ATOM 1805 C CA . ALA A 1 230 ? 7.454 -17.850 23.210 1.00 34.97 230 ALA A CA 1
ATOM 1806 C C . ALA A 1 230 ? 6.630 -17.069 24.255 1.00 34.97 230 ALA A C 1
ATOM 1808 O O . ALA A 1 230 ? 5.521 -17.477 24.601 1.00 34.97 230 ALA A O 1
ATOM 1809 N N . LEU A 1 231 ? 7.126 -15.908 24.699 1.00 38.28 231 LEU A N 1
ATOM 1810 C CA . LEU A 1 231 ? 6.429 -15.041 25.655 1.00 38.28 231 LEU A CA 1
ATOM 1811 C C . LEU A 1 231 ? 5.213 -14.337 25.031 1.00 38.28 231 LEU A C 1
ATOM 1813 O O . LEU A 1 231 ? 4.171 -14.234 25.676 1.00 38.28 231 LEU A O 1
ATOM 1817 N N . ALA A 1 232 ? 5.299 -13.930 23.760 1.00 34.50 232 ALA A N 1
ATOM 1818 C CA . ALA A 1 232 ? 4.192 -13.271 23.064 1.00 34.50 232 ALA A CA 1
ATOM 1819 C C . ALA A 1 232 ? 3.015 -14.225 22.784 1.00 34.50 232 ALA A C 1
ATOM 1821 O O . ALA A 1 232 ? 1.855 -13.840 22.918 1.00 34.50 232 ALA A O 1
ATOM 1822 N N . VAL A 1 233 ? 3.296 -15.491 22.452 1.00 38.22 233 VAL A N 1
ATOM 1823 C CA . VAL A 1 233 ? 2.251 -16.506 22.222 1.00 38.22 233 VAL A CA 1
ATOM 1824 C C . VAL A 1 233 ? 1.649 -17.005 23.542 1.00 38.22 233 VAL A C 1
ATOM 1826 O O . VAL A 1 233 ? 0.450 -17.273 23.601 1.00 38.22 233 VAL A O 1
ATOM 1829 N N . GLY A 1 234 ? 2.444 -17.071 24.617 1.00 33.56 234 GLY A N 1
ATOM 1830 C CA . GLY A 1 234 ? 1.962 -17.426 25.956 1.00 33.56 234 GLY A CA 1
ATOM 1831 C C . GLY A 1 234 ? 0.930 -16.437 26.509 1.00 33.56 234 GLY A C 1
ATOM 1832 O O . GLY A 1 234 ? -0.082 -16.861 27.062 1.00 33.56 234 GLY A O 1
ATOM 1833 N N . TYR A 1 235 ? 1.133 -15.135 26.286 1.00 33.69 235 TYR A N 1
ATOM 1834 C CA . TYR A 1 23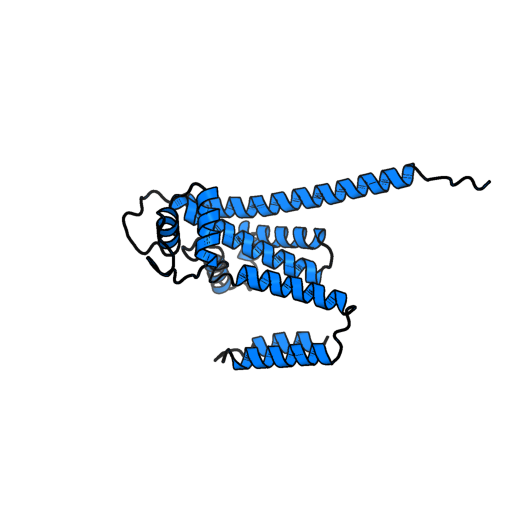5 ? 0.227 -14.092 26.781 1.00 33.69 235 TYR A CA 1
ATOM 1835 C C . TYR A 1 235 ? -1.111 -14.036 26.025 1.00 33.69 235 TYR A C 1
ATOM 1837 O O . TYR A 1 235 ? -2.151 -13.772 26.620 1.00 33.69 235 TYR A O 1
ATOM 1845 N N . VAL A 1 236 ? -1.111 -14.344 24.723 1.00 37.41 236 VAL A N 1
ATOM 1846 C CA . VAL A 1 236 ? -2.333 -14.364 23.893 1.00 37.41 236 VAL A CA 1
ATOM 1847 C C . VAL A 1 236 ? -3.207 -15.596 24.172 1.00 37.41 236 VAL A C 1
ATOM 1849 O O . VAL A 1 236 ? -4.396 -15.585 23.877 1.00 37.41 236 VAL A O 1
ATOM 1852 N N . LEU A 1 237 ? -2.646 -16.656 24.763 1.00 34.31 237 LEU A N 1
ATOM 1853 C CA . LEU A 1 237 ? -3.370 -17.893 25.085 1.00 34.31 237 LEU A CA 1
ATOM 1854 C C . LEU A 1 237 ? -3.925 -17.948 26.521 1.00 34.31 237 LEU A C 1
ATOM 1856 O O . LEU A 1 237 ? -4.580 -18.937 26.859 1.00 34.31 237 LEU A O 1
ATOM 1860 N N . GLN A 1 238 ? -3.665 -16.930 27.349 1.00 32.66 238 GLN A N 1
ATOM 1861 C CA . GLN A 1 238 ? -4.177 -16.818 28.725 1.00 32.66 238 GLN A CA 1
ATOM 1862 C C . GLN A 1 238 ? -5.327 -15.803 28.896 1.00 32.66 238 GLN A C 1
ATOM 1864 O O . GLN A 1 238 ? -5.845 -15.675 30.005 1.00 32.66 238 GLN A O 1
ATOM 1869 N N . LEU A 1 239 ? -5.771 -15.147 27.817 1.00 35.12 239 LEU A N 1
ATOM 1870 C CA . LEU A 1 239 ? -7.028 -14.381 27.732 1.00 35.12 239 LEU A CA 1
ATOM 1871 C C . LEU A 1 239 ? -8.061 -15.147 26.889 1.00 35.12 239 LEU A C 1
ATOM 1873 O O . LEU A 1 239 ? -9.269 -15.026 27.190 1.00 35.12 239 LEU A O 1
#

Solvent-accessible surface area (backbone atoms only — not comparable to full-atom values): 13498 Å² total; per-residue (Å²): 135,88,80,82,80,74,62,64,67,62,54,50,52,53,50,52,52,50,53,51,53,52,50,49,48,51,52,54,52,50,50,46,51,48,53,23,48,55,56,8,52,64,52,27,67,88,64,87,81,81,89,85,80,72,88,47,69,58,48,48,56,28,55,40,45,77,70,69,47,48,77,79,76,74,44,78,62,92,52,28,66,36,29,44,53,55,43,34,54,38,9,48,76,60,65,62,43,69,47,24,32,44,18,24,40,42,24,50,37,45,47,47,50,46,52,50,40,32,55,52,30,28,71,72,66,74,33,66,60,63,10,52,53,52,33,42,52,53,54,47,48,72,71,67,54,56,68,63,66,81,66,38,92,82,65,47,72,65,56,54,51,50,48,48,60,70,72,44,81,59,80,58,52,79,49,34,39,59,33,49,45,65,49,49,51,50,50,54,53,50,50,52,52,50,41,56,74,50,69,72,51,75,48,71,67,52,52,49,48,53,51,51,51,50,50,50,50,53,67,74,48,78,70,86,83,60,89,62,61,60,55,58,57,53,59,68,72,75,113

Foldseek 3Di:
DDDPPDPVVVVVVVVVVVVVLVVLLVVLVVLLLVLLLVLLCVQLPPDDDAPPDDPLLQVVLLVCVVVVHDEPPRHDRPLADLSNPQLNVQLVVQPVGPSSSLSSLSSLLSVLQLLVQQLVLCLPVVDNSRSSVVSSVVSCCLRVVPPCNVVPDPCDPVNVVVSCVSSPRDSDSPRRGNVVSVVVSCCSNVVSVVCVVVVVDCDPVNVVVVVVVVVVVCVVDVPPDPPPVVVVVVVVNVD

pLDDT: mean 74.37, std 17.0, range [32.66, 96.44]

Sequence (239 aa):
MYRIKVPIREISYRLKGFFFKRGILFLETILLMLICVMHAVSAGHSVNFFPINGTFQNYNPVRRLLAGQIPYRDFIDYLGMGHLYLGTAATVVFGGCYQRSLMAFSFLTFLGFAAHSLVIGKAVLKKTEAAVTVTNLILLMLTIRPLFLENVIGITEDVMAALDYALGTGNSARFVWGAILPLALVLLWGGERLYQLLGGKFNERGRRFLRLGGQVLLQAFPLRGAMTTALAVGYVLQL

Secondary structure (DSSP, 8-state):
-------HHHHHHHHHHHHHHHHHHHHHHHHHHHHHHHHHHHHHTT------SS--TTHHHHHHHHTTPPBTTTB--TT-HHHHHHHHHHHHHHTSSHHHHHHHHHHHHHHHHHHHHHHHHHHHHS-HHHHHHHHHHHHHHHHH--HHHHH-TT--HHHHHHHHHHHS--S--TTTGGGHHHHHHHHHHHHHHHHHHTTT---HHHHHHHHHHHHHHHHHS--SS-TTHHHHHHHHT--

Organism: NCBI:txid2044587